Protein AF-0000000067276324 (afdb_homodimer)

Organism: Solanum lycopersicum (NCBI:txid4081)

Secondary structure (DSSP, 8-state):
-------EETTSSEEEEEETTEEEEEEEE-TT-BHHHHHHHHHTT--SEEEEEEESEEEEEEEEEE-SS-EEEEEEEEEEEEEEEEEEEEE-SS-EEEEEEEEEE-TT-EEEEEEEEEEEEESS-EEEEEEEE---------------/-------EETTSSEEEEEETTEEEEEEEE-TT-BHHHHHHHHHTT--SEEEEEEESEEEEEEEEEE-SS-EEEEEEEEEEEEEEEEEEEEE-SS-EEEEEEEEEE-TT-EEEEEEEEEEEEESS-EEEEEEEE---------------

Foldseek 3Di:
DCPPQPPDDLVPQWDWDDDVQKIKIKHKDAAFDFPVVRVVVPCVVDPFDKWKWKWAWWAWFWFQADDPVDGDTDIDGGIKTWPDKGWDWDDDPPDTDIFIKTWIADPVGDIDIGTGDDTTGGNHIMMMMMMGGDDPPPPPPPPPPPPD/DCPPQPPDDLVPQWDWDDDVQKIKIKHKDAAFDFPVVSVVVPCVVDPFDKWKWKWAWWAWFWFQADDPVDGDTDIDGGIKTWPTKGWDWDDDPVDTDIFIKTWIADPVGDIDIGTGDDTTGGRHIMMMMMMGGDDPPPPPPPPPPPPD

Solvent-accessible surface area (backbone atoms only — not comparable to full-atom values): 16126 Å² total; per-residue (Å²): 122,80,33,60,74,58,56,41,62,62,84,40,70,63,40,76,47,75,46,86,56,32,39,35,37,38,36,69,40,51,61,68,36,49,50,51,60,58,49,53,72,58,52,81,69,57,97,49,61,65,47,52,31,51,44,45,33,29,35,36,39,20,26,38,27,61,38,51,81,44,82,41,79,46,74,49,79,48,68,30,39,44,44,39,46,37,82,38,71,44,80,49,101,85,43,80,42,80,40,43,35,35,35,36,28,37,88,89,38,35,34,51,62,30,32,61,47,72,58,34,25,26,60,34,66,30,46,38,35,39,37,33,49,58,73,75,69,70,72,73,77,71,74,74,79,74,86,122,118,77,31,61,75,58,58,42,61,61,86,42,69,63,42,76,46,76,46,88,55,31,40,35,37,37,36,72,39,51,61,68,37,50,50,53,59,58,49,53,72,58,52,81,70,57,100,51,59,65,48,52,30,49,45,46,33,31,35,36,37,20,26,40,28,64,37,57,81,45,82,40,79,45,74,48,78,47,68,30,39,44,42,38,49,36,82,38,70,44,81,50,102,86,44,78,41,80,41,43,35,35,35,34,28,37,88,88,38,35,35,52,61,29,32,60,52,68,58,35,25,25,60,34,66,30,45,38,34,38,37,34,47,57,74,75,71,72,70,74,76,70,75,75,80,76,84,123

Nearest PDB structures (foldseek):
  2hx0-assembly1_A  TM=7.702E-01  e=8.699E-09  Salmonella enterica
  3htn-assembly1_B  TM=7.052E-01  e=5.151E-08  Bacteroides thetaiotaomicron VPI-5482
  3htn-assembly1_C  TM=7.054E-01  e=1.071E-07  Bacteroides thetaiotaomicron VPI-5482
  2dt4-assembly1_A  TM=6.656E-01  e=1.321E-07  Pyrococcus horikoshii
  3hwu-assembly1_A  TM=7.081E-01  e=1.390E-06  Cupriavidus pinatubonensis JMP134

pLDDT: mean 75.51, std 21.55, range [17.31, 98.12]

Sequence (296 aa):
MDLQLSPVDVNAAQISLNHGAVGTKLIRVNVGEDIVYKIMDFSQQEEMKISIQLTGEVCSVTLQEESEMDRNIVTHEGRFLIMSLSLSFMVSESSRICGLHMVLSRPDRIVFCGYVFGRLIAATPLEVVVSSFIPKKEESEFGGYDDNMDLQLSPVDVNAAQISLNHGAVGTKLIRVNVGEDIVYKIMDFSQQEEMKISIQLTGEVCSVTLQEESEMDRNIVTHEGRFLIMSLSLSFMVSESSRICGLHMVLSRPDRIVFCGYVFGRLIAATPLEVVVSSFIPKKEESEFGGYDDN

Radius of gyration: 20.82 Å; Cα contacts (8 Å, |Δi|>4): 702; chains: 2; bounding box: 70×41×67 Å

Structure (mmCIF, N/CA/C/O backbone):
data_AF-0000000067276324-model_v1
#
loop_
_entity.id
_entity.type
_entity.pdbx_description
1 polymer 'AT-hook motif nuclear-localized protein'
#
loop_
_atom_site.group_PDB
_atom_site.id
_atom_site.type_symbol
_atom_site.label_atom_id
_atom_site.label_alt_id
_atom_site.label_comp_id
_atom_site.label_asym_id
_atom_site.label_entity_id
_atom_site.label_seq_id
_atom_site.pdbx_PDB_ins_code
_atom_site.Cartn_x
_atom_site.Cartn_y
_atom_site.Cartn_z
_atom_site.occupancy
_atom_site.B_iso_or_equiv
_atom_site.auth_seq_id
_atom_site.auth_comp_id
_atom_site.auth_asym_id
_atom_site.auth_atom_id
_atom_site.pdbx_PDB_model_num
ATOM 1 N N . MET A 1 1 ? -12.516 -16.688 -26.703 1 17.72 1 MET A N 1
ATOM 2 C CA . MET A 1 1 ? -12.305 -15.25 -26.516 1 17.72 1 MET A CA 1
ATOM 3 C C . MET A 1 1 ? -11.414 -14.992 -25.312 1 17.72 1 MET A C 1
ATOM 5 O O . MET A 1 1 ? -11.727 -15.414 -24.188 1 17.72 1 MET A O 1
ATOM 9 N N . ASP A 1 2 ? -10.078 -15.016 -25.391 1 21 2 ASP A N 1
ATOM 10 C CA . ASP A 1 2 ? -8.93 -15.219 -24.5 1 21 2 ASP A CA 1
ATOM 11 C C . ASP A 1 2 ? -8.844 -14.102 -23.453 1 21 2 ASP A C 1
ATOM 13 O O . ASP A 1 2 ? -8.664 -12.938 -23.797 1 21 2 ASP A O 1
ATOM 17 N N . LEU A 1 3 ? -9.656 -14.109 -22.594 1 25.67 3 LEU A N 1
ATOM 18 C CA . LEU A 1 3 ? -9.75 -13.109 -21.547 1 25.67 3 LEU A CA 1
ATOM 19 C C . LEU A 1 3 ? -8.375 -12.75 -21 1 25.67 3 LEU A C 1
ATOM 21 O O . LEU A 1 3 ? -7.859 -13.414 -20.094 1 25.67 3 LEU A O 1
ATOM 25 N N . GLN A 1 4 ? -7.359 -12.453 -21.797 1 27.48 4 GLN A N 1
ATOM 26 C CA . GLN A 1 4 ? -5.914 -12.234 -21.75 1 27.48 4 GLN A CA 1
ATOM 27 C C . GLN A 1 4 ? -5.559 -11.109 -20.781 1 27.48 4 GLN A C 1
ATOM 29 O O . GLN A 1 4 ? -6.012 -9.977 -20.953 1 27.48 4 GLN A O 1
ATOM 34 N N . LEU A 1 5 ? -5.59 -11.273 -19.5 1 38.06 5 LEU A N 1
ATOM 35 C CA . LEU A 1 5 ? -4.98 -10.289 -18.609 1 38.06 5 LEU A CA 1
ATOM 36 C C . LEU A 1 5 ? -3.795 -9.609 -19.297 1 38.06 5 LEU A C 1
ATOM 38 O O . LEU A 1 5 ? -2.725 -10.203 -19.422 1 38.06 5 LEU A O 1
ATOM 42 N N . SER A 1 6 ? -4.02 -8.953 -20.328 1 37.56 6 SER A N 1
ATOM 43 C CA . SER A 1 6 ? -2.926 -8.398 -21.109 1 37.56 6 SER A CA 1
ATOM 44 C C . SER A 1 6 ? -2.037 -7.492 -20.266 1 37.56 6 SER A C 1
ATOM 46 O O . SER A 1 6 ? -2.535 -6.684 -19.484 1 37.56 6 SER A O 1
ATOM 48 N N . PRO A 1 7 ? -0.921 -8.039 -19.922 1 40.84 7 PRO A N 1
ATOM 49 C CA . PRO A 1 7 ? 0.086 -7.109 -19.406 1 40.84 7 PRO A CA 1
ATOM 50 C C . PRO A 1 7 ? -0.075 -5.695 -19.969 1 40.84 7 PRO A C 1
ATOM 52 O O . PRO A 1 7 ? -0.368 -5.527 -21.156 1 40.84 7 PRO A O 1
ATOM 55 N N . VAL A 1 8 ? -0.626 -4.871 -19.172 1 44.03 8 VAL A N 1
ATOM 56 C CA . VAL A 1 8 ? -0.834 -3.514 -19.656 1 44.03 8 VAL A CA 1
ATOM 57 C C . VAL A 1 8 ? 0.442 -2.695 -19.469 1 44.03 8 VAL A C 1
ATOM 59 O O . VAL A 1 8 ? 1.136 -2.838 -18.453 1 44.03 8 VAL A O 1
ATOM 62 N N . ASP A 1 9 ? 0.895 -2.191 -20.578 1 42.25 9 ASP A N 1
ATOM 63 C CA . ASP A 1 9 ? 1.999 -1.236 -20.578 1 42.25 9 ASP A CA 1
ATOM 64 C C . ASP A 1 9 ? 1.7 -0.052 -19.656 1 42.25 9 ASP A C 1
ATOM 66 O O . ASP A 1 9 ? 0.748 0.695 -19.891 1 42.25 9 ASP A O 1
ATOM 70 N N . VAL A 1 10 ? 2.229 -0.057 -18.453 1 46.41 10 VAL A N 1
ATOM 71 C CA . VAL A 1 10 ? 2.035 0.978 -17.438 1 46.41 10 VAL A CA 1
ATOM 72 C C . VAL A 1 10 ? 2.354 2.348 -18.031 1 46.41 10 VAL A C 1
ATOM 74 O O . VAL A 1 10 ? 2.086 3.379 -17.422 1 46.41 10 VAL A O 1
ATOM 77 N N . ASN A 1 11 ? 3.014 2.361 -19.266 1 46.59 11 ASN A N 1
ATOM 78 C CA . ASN A 1 11 ? 3.305 3.664 -19.859 1 46.59 11 ASN A CA 1
ATOM 79 C C . ASN A 1 11 ? 2.025 4.398 -20.25 1 46.59 11 ASN A C 1
ATOM 81 O O . ASN A 1 11 ? 2.068 5.57 -20.625 1 46.59 11 ASN A O 1
ATOM 85 N N . ALA A 1 12 ? 0.992 3.615 -20.203 1 45 12 ALA A N 1
ATOM 86 C CA . ALA A 1 12 ? -0.233 4.359 -20.484 1 45 12 ALA A CA 1
ATOM 87 C C . ALA A 1 12 ? -0.681 5.156 -19.266 1 45 12 ALA A C 1
ATOM 89 O O . ALA A 1 12 ? -0.415 4.762 -18.125 1 45 12 ALA A O 1
ATOM 90 N N . ALA A 1 13 ? -1.023 6.379 -19.391 1 53.12 13 ALA A N 1
ATOM 91 C CA . ALA A 1 13 ? -1.405 7.34 -18.359 1 53.12 13 ALA A CA 1
ATOM 92 C C . ALA A 1 13 ? -2.283 6.688 -17.297 1 53.12 13 ALA A C 1
ATOM 94 O O . ALA A 1 13 ? -2.184 7.016 -16.109 1 53.12 13 ALA A O 1
ATOM 95 N N . GLN A 1 14 ? -3.207 5.883 -17.703 1 63.16 14 GLN A N 1
ATOM 96 C CA . GLN A 1 14 ? -4.105 5.195 -16.781 1 63.16 14 GLN A CA 1
ATOM 97 C C . GLN A 1 14 ? -4.418 3.783 -17.266 1 63.16 14 GLN A C 1
ATOM 99 O O . GLN A 1 14 ? -4.754 3.582 -18.438 1 63.16 14 GLN A O 1
ATOM 104 N N . ILE A 1 15 ? -3.912 2.758 -16.594 1 71.31 15 ILE A N 1
ATOM 105 C CA . ILE A 1 15 ? -4.223 1.364 -16.906 1 71.31 15 ILE A CA 1
ATOM 106 C C . ILE A 1 15 ? -5.332 0.872 -15.977 1 71.31 15 ILE A C 1
ATOM 108 O O . ILE A 1 15 ? -5.391 1.257 -14.805 1 71.31 15 ILE A O 1
ATOM 112 N N . SER A 1 16 ? -6.375 0.301 -16.578 1 76.56 16 SER A N 1
ATOM 113 C CA . SER A 1 16 ? -7.449 -0.299 -15.789 1 76.56 16 SER A CA 1
ATOM 114 C C . SER A 1 16 ? -7.473 -1.815 -15.953 1 76.56 16 SER A C 1
ATOM 116 O O . SER A 1 16 ? -7.27 -2.33 -17.062 1 76.56 16 SER A O 1
ATOM 118 N N . LEU A 1 17 ? -7.434 -2.428 -14.812 1 81.38 17 LEU A N 1
ATOM 119 C CA . LEU A 1 17 ? -7.555 -3.881 -14.734 1 81.38 17 LEU A CA 1
ATOM 120 C C . LEU A 1 17 ? -8.773 -4.277 -13.906 1 81.38 17 LEU A C 1
ATOM 122 O O . LEU A 1 17 ? -9.086 -3.633 -12.906 1 81.38 17 LEU A O 1
ATOM 126 N N . ASN A 1 18 ? -9.484 -5.27 -14.508 1 78.88 18 ASN A N 1
ATOM 127 C CA . ASN A 1 18 ? -10.602 -5.812 -13.734 1 78.88 18 ASN A CA 1
ATOM 128 C C . ASN A 1 18 ? -10.375 -7.277 -13.375 1 78.88 18 ASN A C 1
ATOM 130 O O . ASN A 1 18 ? -9.883 -8.055 -14.203 1 78.88 18 ASN A O 1
ATOM 134 N N . HIS A 1 19 ? -10.547 -7.512 -12.141 1 81.31 19 HIS A N 1
ATOM 135 C CA . HIS A 1 19 ? -10.492 -8.875 -11.625 1 81.31 19 HIS A CA 1
ATOM 136 C C . HIS A 1 19 ? -11.688 -9.172 -10.727 1 81.31 19 HIS A C 1
ATOM 138 O O . HIS A 1 19 ? -11.719 -8.75 -9.57 1 81.31 19 HIS A O 1
ATOM 144 N N . GLY A 1 20 ? -12.602 -9.914 -11.352 1 76.69 20 GLY A N 1
ATOM 145 C CA . GLY A 1 20 ? -13.812 -10.148 -10.594 1 76.69 20 GLY A CA 1
ATOM 146 C C . GLY A 1 20 ? -14.516 -8.859 -10.18 1 76.69 20 GLY A C 1
ATOM 147 O O . GLY A 1 20 ? -14.797 -8.008 -11.023 1 76.69 20 GLY A O 1
ATOM 148 N N . ALA A 1 21 ? -14.727 -8.758 -8.859 1 76.25 21 ALA A N 1
ATOM 149 C CA . ALA A 1 21 ? -15.453 -7.609 -8.328 1 76.25 21 ALA A CA 1
ATOM 150 C C . ALA A 1 21 ? -14.5 -6.465 -7.988 1 76.25 21 ALA A C 1
ATOM 152 O O . ALA A 1 21 ? -14.906 -5.469 -7.383 1 76.25 21 ALA A O 1
ATOM 153 N N . VAL A 1 22 ? -13.211 -6.672 -8.492 1 83.81 22 VAL A N 1
ATOM 154 C CA . VAL A 1 22 ? -12.25 -5.629 -8.156 1 83.81 22 VAL A CA 1
ATOM 155 C C . VAL A 1 22 ? -11.805 -4.902 -9.422 1 83.81 22 VAL A C 1
ATOM 157 O O . VAL A 1 22 ? -11.344 -5.531 -10.375 1 83.81 22 VAL A O 1
ATOM 160 N N . GLY A 1 23 ? -12.07 -3.629 -9.43 1 86.06 23 GLY A N 1
ATOM 161 C CA . GLY A 1 23 ? -11.484 -2.771 -10.445 1 86.06 23 GLY A CA 1
ATOM 162 C C . GLY A 1 23 ? -10.203 -2.096 -10 1 86.06 23 GLY A C 1
ATOM 163 O O . GLY A 1 23 ? -10.117 -1.605 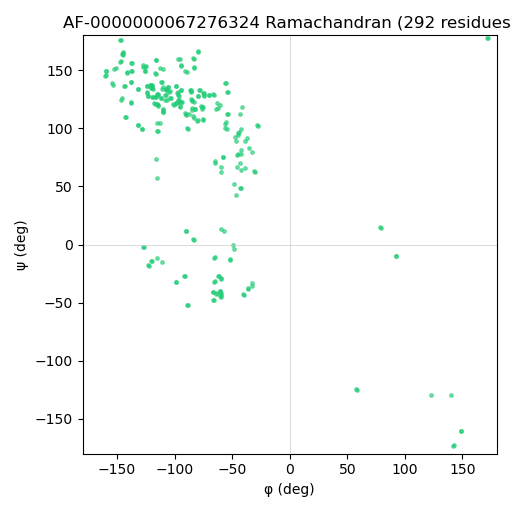-8.867 1 86.06 23 GLY A O 1
ATOM 164 N N . THR A 1 24 ? -9.172 -2.162 -10.891 1 88.12 24 THR A N 1
ATOM 165 C CA . THR A 1 24 ? -7.883 -1.57 -10.539 1 88.12 24 THR A CA 1
ATOM 166 C C . THR A 1 24 ? -7.461 -0.532 -11.578 1 88.12 24 THR A C 1
ATOM 168 O O . THR A 1 24 ? -7.555 -0.779 -12.781 1 88.12 24 THR A O 1
ATOM 171 N N . LYS A 1 25 ? -7.148 0.613 -11.109 1 87 25 LYS A N 1
ATOM 172 C CA . LYS A 1 25 ? -6.625 1.685 -11.953 1 87 25 LYS A CA 1
ATOM 173 C C . LYS A 1 25 ? -5.23 2.109 -11.5 1 87 25 LYS A C 1
ATOM 175 O O . LYS A 1 25 ? -4.973 2.238 -10.305 1 87 25 LYS A O 1
ATOM 180 N N . LEU A 1 26 ? -4.34 2.299 -12.5 1 91.12 26 LEU A N 1
ATOM 181 C CA . LEU A 1 26 ? -3.002 2.809 -12.227 1 91.12 26 LEU A CA 1
ATOM 182 C C . LEU A 1 26 ? -2.867 4.254 -12.695 1 91.12 26 LEU A C 1
ATOM 184 O O . LEU A 1 26 ? -3.236 4.586 -13.82 1 91.12 26 LEU A O 1
ATOM 188 N N . ILE A 1 27 ? -2.398 5.078 -11.812 1 88.06 27 ILE A N 1
ATOM 189 C CA . ILE A 1 27 ? -2.172 6.488 -12.117 1 88.06 27 ILE A CA 1
ATOM 190 C C . ILE A 1 27 ? -0.692 6.82 -11.938 1 88.06 27 ILE A C 1
ATOM 192 O O . ILE A 1 27 ? -0.128 6.621 -10.859 1 88.06 27 ILE A O 1
ATOM 196 N N . ARG A 1 28 ? -0.149 7.398 -12.984 1 91.06 28 ARG A N 1
ATOM 197 C CA . ARG A 1 28 ? 1.254 7.793 -12.93 1 91.06 28 ARG A CA 1
ATOM 198 C C . ARG A 1 28 ? 1.408 9.172 -12.297 1 91.06 28 ARG A C 1
ATOM 200 O O . ARG A 1 28 ? 0.645 10.094 -12.609 1 91.06 28 ARG A O 1
ATOM 207 N N . VAL A 1 29 ? 2.336 9.242 -11.383 1 91.81 29 VAL A N 1
ATOM 208 C CA . VAL A 1 29 ? 2.725 10.516 -10.781 1 91.81 29 VAL A CA 1
ATOM 209 C C . VAL A 1 29 ? 4.191 10.805 -11.094 1 91.81 29 VAL A C 1
ATOM 211 O O . VAL A 1 29 ? 5.074 10.016 -10.742 1 91.81 29 VAL A O 1
ATOM 214 N N . ASN A 1 30 ? 4.426 11.93 -11.742 1 94.25 30 ASN A N 1
ATOM 215 C CA . ASN A 1 30 ? 5.801 12.281 -12.086 1 94.25 30 ASN A CA 1
ATOM 216 C C . ASN A 1 30 ? 6.508 12.969 -10.93 1 94.25 30 ASN A C 1
ATOM 218 O O . ASN A 1 30 ? 5.859 13.477 -10.008 1 94.25 30 ASN A O 1
ATOM 222 N N . VAL A 1 31 ? 7.871 12.906 -11.086 1 97.06 31 VAL A N 1
ATOM 223 C CA . VAL A 1 31 ? 8.695 13.594 -10.094 1 97.06 31 VAL A CA 1
ATOM 224 C C . VAL A 1 31 ? 8.266 15.055 -9.992 1 97.06 31 VAL A C 1
ATOM 226 O O . VAL A 1 31 ? 8.07 15.727 -11.016 1 97.06 31 VAL A O 1
ATOM 229 N N . GLY A 1 32 ? 8.062 15.508 -8.773 1 96.56 32 GLY A N 1
ATOM 230 C CA . GLY A 1 32 ? 7.73 16.906 -8.547 1 96.56 32 GLY A CA 1
ATOM 231 C C . GLY A 1 32 ? 6.234 17.156 -8.508 1 96.56 32 GLY A C 1
ATOM 232 O O . GLY A 1 32 ? 5.797 18.25 -8.125 1 96.56 32 GLY A O 1
ATOM 233 N N . GLU A 1 33 ? 5.422 16.266 -8.844 1 94.06 33 GLU A N 1
ATOM 234 C CA . GLU A 1 33 ? 3.973 16.438 -8.82 1 94.06 33 GLU A CA 1
ATOM 235 C C . GLU A 1 33 ? 3.408 16.188 -7.426 1 94.06 33 GLU A C 1
ATOM 237 O O . GLU A 1 33 ? 4.008 15.461 -6.629 1 94.06 33 GLU A O 1
ATOM 242 N N . ASP A 1 34 ? 2.295 16.859 -7.207 1 93.81 34 ASP A N 1
ATOM 243 C CA . ASP A 1 34 ? 1.567 16.672 -5.953 1 93.81 34 ASP A CA 1
ATOM 244 C C . ASP A 1 34 ? 0.68 15.43 -6.008 1 93.81 34 ASP A C 1
ATOM 246 O O . ASP A 1 34 ? -0.31 15.398 -6.742 1 93.81 34 ASP A O 1
ATOM 250 N N . ILE A 1 35 ? 0.989 14.445 -5.125 1 94 35 ILE A N 1
ATOM 251 C CA . ILE A 1 35 ? 0.318 13.148 -5.129 1 94 35 ILE A CA 1
ATOM 252 C C . ILE A 1 35 ? -1.145 13.32 -4.73 1 94 35 ILE A C 1
ATOM 254 O O . ILE A 1 35 ? -2.031 12.68 -5.301 1 94 35 ILE A O 1
ATOM 258 N N . VAL A 1 36 ? -1.428 14.18 -3.727 1 91.06 36 VAL A N 1
ATOM 259 C CA . VAL A 1 36 ? -2.781 14.406 -3.229 1 91.06 36 VAL A CA 1
ATOM 260 C C . VAL A 1 36 ? -3.668 14.93 -4.355 1 91.06 36 VAL A C 1
ATOM 262 O O . VAL A 1 36 ? -4.793 14.461 -4.535 1 91.06 36 VAL A O 1
ATOM 265 N N . TYR A 1 37 ? -3.15 15.844 -5.074 1 86.62 37 TYR A N 1
ATOM 266 C CA . TYR A 1 37 ? -3.902 16.406 -6.191 1 86.62 37 TYR A CA 1
ATOM 267 C C . TYR A 1 37 ? -4.254 15.328 -7.207 1 86.62 37 TYR A C 1
ATOM 269 O O . TYR A 1 37 ? -5.379 15.281 -7.715 1 86.62 37 TYR A O 1
ATOM 277 N N . LYS A 1 38 ? -3.33 14.469 -7.488 1 83.69 38 LYS A N 1
ATOM 278 C CA . LYS A 1 38 ? -3.557 13.398 -8.461 1 83.69 38 LYS A CA 1
ATOM 279 C C . LYS A 1 38 ? -4.645 12.445 -7.98 1 83.69 38 LYS A C 1
ATOM 281 O O . LYS A 1 38 ? -5.496 12.023 -8.766 1 83.69 38 LYS A O 1
ATOM 286 N N . ILE A 1 39 ? -4.578 12.109 -6.672 1 83.75 39 ILE A N 1
ATOM 287 C CA . ILE A 1 39 ? -5.543 11.188 -6.086 1 83.75 39 ILE A CA 1
ATOM 288 C C . ILE A 1 39 ? -6.934 11.812 -6.09 1 83.75 39 ILE A C 1
ATOM 290 O O . ILE A 1 39 ? -7.918 11.156 -6.426 1 83.75 39 ILE A O 1
ATOM 294 N N . MET A 1 40 ? -7.086 13.055 -5.652 1 79.38 40 MET A N 1
ATOM 295 C CA . MET A 1 40 ? -8.367 13.758 -5.574 1 79.38 40 MET A CA 1
ATOM 296 C C . MET A 1 40 ? -9 13.883 -6.953 1 79.38 40 MET A C 1
ATOM 298 O O . MET A 1 40 ? -10.219 13.789 -7.086 1 79.38 40 MET A O 1
ATOM 302 N N . ASP A 1 41 ? -8.18 14.141 -7.836 1 72.25 41 ASP A N 1
ATOM 303 C CA . ASP A 1 41 ? -8.672 14.258 -9.203 1 72.25 41 ASP A CA 1
ATOM 304 C C . ASP A 1 41 ? -9.336 12.969 -9.664 1 72.25 41 ASP A C 1
ATOM 306 O O . ASP A 1 41 ? -10.328 13 -10.398 1 72.25 41 ASP A O 1
ATOM 310 N N . PHE A 1 42 ? -8.898 11.867 -9.125 1 65.75 42 PHE A N 1
ATOM 311 C CA . PHE A 1 42 ? -9.43 10.57 -9.531 1 65.75 42 PHE A CA 1
ATOM 312 C C . PHE A 1 42 ? -10.641 10.188 -8.688 1 65.75 42 PHE A C 1
ATOM 314 O O . PHE A 1 42 ? -11.586 9.586 -9.195 1 65.75 42 PHE A O 1
ATOM 321 N N . SER A 1 43 ? -10.594 10.203 -7.285 1 63.5 43 SER A N 1
ATOM 322 C CA . SER A 1 43 ? -11.578 9.68 -6.34 1 63.5 43 SER A CA 1
ATOM 323 C C . SER A 1 43 ? -12.898 10.445 -6.438 1 63.5 43 SER A C 1
ATOM 325 O O . SER A 1 43 ? -13.93 9.961 -5.973 1 63.5 43 SER A O 1
ATOM 327 N N . GLN A 1 44 ? -13.062 11.711 -6.746 1 56.19 44 GLN A N 1
ATOM 328 C CA . GLN A 1 44 ? -14.32 12.438 -6.832 1 56.19 44 GLN A CA 1
ATOM 329 C C . GLN A 1 44 ? -15.336 11.68 -7.684 1 56.19 44 GLN A C 1
ATOM 331 O O . GLN A 1 44 ? -16.547 11.875 -7.535 1 56.19 44 GLN A O 1
ATOM 336 N N . GLN A 1 45 ? -14.945 10.68 -8.117 1 48.66 45 GLN A N 1
ATOM 337 C CA . GLN A 1 45 ? -15.875 10.062 -9.055 1 48.66 45 GLN A CA 1
ATOM 338 C C . GLN A 1 45 ? -16.391 8.727 -8.523 1 48.66 45 GLN A C 1
ATOM 340 O O . GLN A 1 45 ? -17.344 8.164 -9.07 1 48.66 45 GLN A O 1
ATOM 345 N N . GLU A 1 46 ? -15.719 8.188 -7.375 1 53.03 46 GLU A N 1
ATOM 346 C CA . GLU A 1 46 ? -16.109 6.789 -7.18 1 53.03 46 GLU A CA 1
ATOM 347 C C . GLU A 1 46 ? -16.875 6.609 -5.879 1 53.03 46 GLU A C 1
ATOM 349 O O . GLU A 1 46 ? -16.438 7.062 -4.82 1 53.03 46 GLU A O 1
ATOM 354 N N . GLU A 1 47 ? -18.203 6.43 -5.902 1 54.56 47 GLU A N 1
ATOM 355 C CA . GLU A 1 47 ? -19.109 6.047 -4.82 1 54.56 47 GLU A CA 1
ATOM 356 C C . GLU A 1 47 ? -18.719 4.691 -4.238 1 54.56 47 GLU A C 1
ATOM 358 O O . GLU A 1 47 ? -19.5 4.094 -3.48 1 54.56 47 GLU A O 1
ATOM 363 N N . MET A 1 48 ? -17.516 4.109 -4.508 1 57.75 48 MET A N 1
ATOM 364 C CA . MET A 1 48 ? -17.219 2.742 -4.098 1 57.75 48 MET A CA 1
ATOM 365 C C . MET A 1 48 ? -16.125 2.723 -3.025 1 57.75 48 MET A C 1
ATOM 367 O O . MET A 1 48 ? -15.422 3.711 -2.836 1 57.75 48 MET A O 1
ATOM 371 N N . LYS A 1 49 ? -16.266 1.663 -2.238 1 72.94 49 LYS A N 1
ATOM 372 C CA . LYS A 1 49 ? -15.125 1.387 -1.359 1 72.94 49 LYS A CA 1
ATOM 373 C C . LYS A 1 49 ? -13.828 1.263 -2.156 1 72.94 49 LYS A C 1
ATOM 375 O O . LYS A 1 49 ? -13.758 0.488 -3.111 1 72.94 49 LYS A O 1
ATOM 380 N N . ILE A 1 50 ? -12.945 2.23 -1.943 1 82.5 50 ILE A N 1
ATOM 381 C CA . ILE A 1 50 ? -11.703 2.199 -2.709 1 82.5 50 ILE A CA 1
ATOM 382 C C . ILE A 1 50 ? -10.516 2.012 -1.765 1 82.5 50 ILE A C 1
ATOM 384 O O . ILE A 1 50 ? -10.594 2.371 -0.587 1 82.5 50 ILE A O 1
ATOM 388 N N . SER A 1 51 ? -9.516 1.339 -2.225 1 86.69 51 SER A N 1
ATOM 389 C CA . SER A 1 51 ? -8.188 1.323 -1.613 1 86.69 51 SER A CA 1
ATOM 390 C C . SER A 1 51 ? -7.172 2.047 -2.486 1 86.69 51 SER A C 1
ATOM 392 O O . SER A 1 51 ? -7.18 1.904 -3.711 1 86.69 51 SER A O 1
ATOM 394 N N . ILE A 1 52 ? -6.363 2.912 -1.814 1 90.62 52 ILE A N 1
ATOM 395 C CA . ILE A 1 52 ? -5.309 3.65 -2.502 1 90.62 52 ILE A CA 1
ATOM 396 C C . ILE A 1 52 ? -3.943 3.189 -1.996 1 90.62 52 ILE A C 1
ATOM 398 O O . ILE A 1 52 ? -3.713 3.129 -0.787 1 90.62 52 ILE A O 1
ATOM 402 N N . GLN A 1 53 ? -3.023 2.832 -2.932 1 92.94 53 GLN A N 1
ATOM 403 C CA . GLN A 1 53 ? -1.671 2.422 -2.57 1 92.94 53 GLN A CA 1
ATOM 404 C C . GLN A 1 53 ? -0.647 2.971 -3.561 1 92.94 53 GLN A C 1
ATOM 406 O O . GLN A 1 53 ? -0.966 3.201 -4.727 1 92.94 53 GLN A O 1
ATOM 411 N N . LEU A 1 54 ? 0.457 3.244 -3.104 1 93.31 54 LEU A N 1
ATOM 412 C CA . LEU A 1 54 ? 1.549 3.686 -3.965 1 93.31 54 LEU A CA 1
ATOM 413 C C . LEU A 1 54 ? 2.898 3.295 -3.375 1 93.31 54 LEU A C 1
ATOM 415 O O . LEU A 1 54 ? 3.012 3.064 -2.17 1 93.31 54 LEU A O 1
ATOM 419 N N . THR A 1 55 ? 3.852 3.1 -4.258 1 91.62 55 THR A N 1
ATOM 420 C CA . THR A 1 55 ? 5.223 2.807 -3.857 1 91.62 55 THR A CA 1
ATOM 421 C C . THR A 1 55 ? 6.18 3.867 -4.395 1 91.62 55 THR A C 1
ATOM 423 O O . THR A 1 55 ? 6.035 4.32 -5.531 1 91.62 55 THR A O 1
ATOM 426 N N . GLY A 1 56 ? 7.051 4.309 -3.539 1 95.06 56 GLY A N 1
ATOM 427 C CA . GLY A 1 56 ? 8.031 5.312 -3.916 1 95.06 56 GLY A CA 1
ATOM 428 C C . GLY A 1 56 ? 8.43 6.219 -2.766 1 95.06 56 GLY A C 1
ATOM 429 O O . GLY A 1 56 ? 8.32 5.832 -1.601 1 95.06 56 GLY A O 1
ATOM 430 N N . GLU A 1 57 ? 8.992 7.371 -3.234 1 97.25 57 GLU A N 1
ATOM 431 C CA . GLU A 1 57 ? 9.516 8.305 -2.24 1 97.25 57 GLU A CA 1
ATOM 432 C C . GLU A 1 57 ? 8.922 9.695 -2.42 1 97.25 57 GLU A C 1
ATOM 434 O O . GLU A 1 57 ? 8.562 10.086 -3.535 1 97.25 57 GLU A O 1
ATOM 439 N N . VAL A 1 58 ? 8.805 10.383 -1.325 1 97.56 58 VAL A N 1
ATOM 440 C CA . VAL A 1 58 ? 8.398 11.789 -1.354 1 97.56 58 VAL A CA 1
ATOM 441 C C . VAL A 1 58 ? 9.539 12.664 -0.831 1 97.56 58 VAL A C 1
ATOM 443 O O . VAL A 1 58 ? 10.43 12.18 -0.132 1 97.56 58 VAL A O 1
ATOM 446 N N . CYS A 1 59 ? 9.5 13.938 -1.198 1 98.12 59 CYS A N 1
ATOM 447 C CA . CYS A 1 59 ? 10.57 14.828 -0.769 1 98.12 59 CYS A CA 1
ATOM 448 C C . CYS A 1 59 ? 10.023 15.977 0.071 1 98.12 59 CYS A C 1
ATOM 450 O O . CYS A 1 59 ? 10.789 16.719 0.679 1 98.12 59 CYS A O 1
ATOM 452 N N . SER A 1 60 ? 8.773 16.172 0.054 1 97.5 60 SER A N 1
ATOM 453 C CA . SER A 1 60 ? 8.078 17.156 0.875 1 97.5 60 SER A CA 1
ATOM 454 C C . SER A 1 60 ? 6.695 16.672 1.275 1 97.5 60 SER A C 1
ATOM 456 O O . SER A 1 60 ? 5.902 16.266 0.421 1 97.5 60 SER A O 1
ATOM 458 N N . VAL A 1 61 ? 6.484 16.672 2.605 1 96.38 61 VAL A N 1
ATOM 459 C CA . VAL A 1 61 ? 5.191 16.203 3.082 1 96.38 61 VAL A CA 1
ATOM 460 C C . VAL A 1 61 ? 4.742 17.031 4.281 1 96.38 61 VAL A C 1
ATOM 462 O O . VAL A 1 61 ? 5.535 17.328 5.176 1 96.38 61 VAL A O 1
ATOM 465 N N . THR A 1 62 ? 3.479 17.422 4.32 1 94.5 62 THR A N 1
ATOM 466 C CA . THR A 1 62 ? 2.857 18.141 5.438 1 94.5 62 THR A CA 1
ATOM 467 C C . THR A 1 62 ? 1.854 17.234 6.152 1 94.5 62 THR A C 1
ATOM 469 O O . THR A 1 62 ? 0.859 16.812 5.562 1 94.5 62 THR A O 1
ATOM 472 N N . LEU A 1 63 ? 2.207 16.969 7.438 1 92.25 63 LEU A N 1
ATOM 473 C CA . LEU A 1 63 ? 1.391 16.016 8.195 1 92.25 63 LEU A CA 1
ATOM 474 C C . LEU A 1 63 ? 0.826 16.672 9.453 1 92.25 63 LEU A C 1
ATOM 476 O O . LEU A 1 63 ? 1.479 17.531 10.055 1 92.25 63 LEU A O 1
ATOM 480 N N . GLN A 1 64 ? -0.47 16.359 9.68 1 90.56 64 GLN A N 1
ATOM 481 C CA . GLN A 1 64 ? -0.966 16.562 11.039 1 90.56 64 GLN A CA 1
ATOM 482 C C . GLN A 1 64 ? -0.543 15.414 11.953 1 90.56 64 GLN A C 1
ATOM 484 O O . GLN A 1 64 ? -0.978 14.273 11.766 1 90.56 64 GLN A O 1
ATOM 489 N N . GLU A 1 65 ? 0.39 15.75 12.781 1 84.12 65 GLU A N 1
ATOM 490 C CA . GLU A 1 65 ? 0.953 14.758 13.688 1 84.12 65 GLU A CA 1
ATOM 491 C C . GLU A 1 65 ? 0.436 14.945 15.109 1 84.12 65 GLU A C 1
ATOM 493 O O . GLU A 1 65 ? 0.034 16.047 15.484 1 84.12 65 GLU A O 1
ATOM 498 N N . GLU A 1 66 ? -0.027 13.805 15.695 1 70.88 66 GLU A N 1
ATOM 499 C CA . GLU A 1 66 ? -0.429 13.93 17.094 1 70.88 66 GLU A CA 1
ATOM 500 C C . GLU A 1 66 ? 0.774 13.82 18.031 1 70.88 66 GLU A C 1
ATOM 502 O O . GLU A 1 66 ? 1.614 12.938 17.859 1 70.88 66 GLU A O 1
ATOM 507 N N . SER A 1 67 ? 1.104 14.914 18.594 1 57.22 67 SER A N 1
ATOM 508 C CA . SER A 1 67 ? 2.041 14.852 19.703 1 57.22 67 SER A CA 1
ATOM 509 C C . SER A 1 67 ? 1.307 14.789 21.047 1 57.22 67 SER A C 1
ATOM 511 O O . SER A 1 67 ? 0.082 14.93 21.094 1 57.22 67 SER A O 1
ATOM 513 N N . GLU A 1 68 ? 1.91 14.195 22.188 1 54 68 GLU A N 1
ATOM 514 C CA . GLU A 1 68 ? 1.374 14.07 23.531 1 54 68 GLU A CA 1
ATOM 515 C C . GLU A 1 68 ? 0.478 15.25 23.891 1 54 68 GLU A C 1
ATOM 517 O O . GLU A 1 68 ? -0.486 15.109 24.641 1 54 68 GLU A O 1
ATOM 522 N N . MET A 1 69 ? 0.706 16.391 23.453 1 51.53 69 MET A N 1
ATOM 523 C CA . MET A 1 69 ? 0.021 17.531 24.031 1 51.53 69 MET A CA 1
ATOM 524 C C . MET A 1 69 ? -0.751 18.312 22.969 1 51.53 69 MET A C 1
ATOM 526 O O . MET A 1 69 ? -1.631 19.109 23.297 1 51.53 69 MET A O 1
ATOM 530 N N . ASP A 1 70 ? -0.401 18.078 21.578 1 63.56 70 ASP A N 1
ATOM 531 C CA . ASP A 1 70 ? -1.025 18.969 20.609 1 63.56 70 ASP A CA 1
ATOM 532 C C . ASP A 1 70 ? -0.978 18.359 19.203 1 63.56 70 ASP A C 1
ATOM 534 O O . ASP A 1 70 ? -0.165 17.469 18.938 1 63.56 70 ASP A O 1
ATOM 538 N N . ARG A 1 71 ? -2.049 18.672 18.516 1 70.44 71 ARG A N 1
ATOM 539 C CA . ARG A 1 71 ? -2.047 18.406 17.078 1 70.44 71 ARG A CA 1
ATOM 540 C C . ARG A 1 71 ? -1.198 19.438 16.328 1 70.44 71 ARG A C 1
ATOM 542 O O . ARG A 1 71 ? -1.478 20.625 16.391 1 70.44 71 ARG A O 1
ATOM 549 N N . ASN A 1 72 ? -0.049 18.984 15.867 1 85.12 72 ASN A N 1
ATOM 550 C CA . ASN A 1 72 ? 0.853 19.875 15.141 1 85.12 72 ASN A CA 1
ATOM 551 C C . ASN A 1 72 ? 0.866 19.547 13.648 1 85.12 72 ASN A C 1
ATOM 553 O O . ASN A 1 72 ? 0.811 18.391 13.258 1 85.12 72 ASN A O 1
ATOM 557 N N . ILE A 1 73 ? 0.754 20.609 12.922 1 90.38 73 ILE A N 1
ATOM 558 C CA . ILE A 1 73 ? 0.959 20.516 11.484 1 90.38 73 ILE A CA 1
ATOM 559 C C . ILE A 1 73 ? 2.428 20.766 11.148 1 90.38 73 ILE A C 1
ATOM 561 O O . ILE A 1 73 ? 2.949 21.859 11.414 1 90.38 73 ILE A O 1
ATOM 565 N N . VAL A 1 74 ? 3.121 19.797 10.688 1 92.12 74 VAL A N 1
ATOM 566 C CA . VAL A 1 74 ? 4.555 19.875 10.438 1 92.12 74 VAL A CA 1
ATOM 567 C C . VAL A 1 74 ? 4.844 19.516 8.977 1 92.12 74 VAL A C 1
ATOM 569 O O . VAL A 1 74 ? 4.289 18.547 8.453 1 92.12 74 VAL A O 1
ATOM 572 N N . THR A 1 75 ? 5.625 20.359 8.32 1 94.38 75 THR A N 1
ATOM 573 C CA . THR A 1 75 ? 6.133 20.016 6.992 1 94.38 75 THR A CA 1
ATOM 574 C C . THR A 1 75 ? 7.527 19.406 7.086 1 94.38 75 THR A C 1
ATOM 576 O O . THR A 1 75 ? 8.445 20.016 7.633 1 94.38 75 THR A O 1
ATOM 579 N N . HIS A 1 76 ? 7.59 18.156 6.598 1 94.62 76 HIS A N 1
ATOM 580 C CA . HIS A 1 76 ? 8.875 17.469 6.551 1 94.62 76 HIS A CA 1
ATOM 581 C C . HIS A 1 76 ? 9.516 17.578 5.168 1 94.62 76 HIS A C 1
ATOM 583 O O . HIS A 1 76 ? 8.883 17.266 4.16 1 94.62 76 HIS A O 1
ATOM 589 N N . GLU A 1 77 ? 10.773 18.109 5.184 1 96.56 77 GLU A N 1
ATOM 590 C CA . GLU A 1 77 ? 11.562 18.156 3.955 1 96.56 77 GLU A CA 1
ATOM 591 C C . GLU A 1 77 ? 12.672 17.109 3.98 1 96.56 77 GLU A C 1
ATOM 593 O O . GLU A 1 77 ? 13.305 16.891 5.016 1 96.56 77 GLU A O 1
ATOM 598 N N . GLY A 1 78 ? 12.828 16.406 2.834 1 96.62 78 GLY A N 1
ATOM 599 C CA . GLY A 1 78 ? 13.797 15.328 2.717 1 96.62 78 GLY A CA 1
ATOM 600 C C . GLY A 1 78 ? 13.297 14.164 1.879 1 96.62 78 GLY A C 1
ATOM 601 O O . GLY A 1 78 ? 12.336 14.312 1.119 1 96.62 78 GLY A O 1
ATOM 602 N N . ARG A 1 79 ? 14.133 13.148 1.919 1 97.44 79 ARG A N 1
ATOM 603 C CA . ARG A 1 79 ? 13.727 11.945 1.208 1 97.44 79 ARG A CA 1
ATOM 604 C C . ARG A 1 79 ? 13.078 10.938 2.158 1 97.44 79 ARG A C 1
ATOM 606 O O . ARG A 1 79 ? 13.68 10.547 3.156 1 97.44 79 ARG A O 1
ATOM 613 N N . PHE A 1 80 ? 11.797 10.547 1.83 1 96.75 80 PHE A N 1
ATOM 614 C CA . PHE A 1 80 ? 11.062 9.625 2.688 1 96.75 80 PHE A CA 1
ATOM 615 C C . PHE A 1 80 ? 10.438 8.508 1.868 1 96.75 80 PHE A C 1
ATOM 617 O O . PHE A 1 80 ? 9.836 8.758 0.824 1 96.75 80 PHE A O 1
ATOM 624 N N . LEU A 1 81 ? 10.602 7.332 2.336 1 96.31 81 LEU A N 1
ATOM 625 C CA . LEU A 1 81 ? 9.953 6.184 1.715 1 96.31 81 LEU A CA 1
ATOM 626 C C . LEU A 1 81 ? 8.492 6.086 2.152 1 96.31 81 LEU A C 1
ATOM 628 O O . LEU A 1 81 ? 8.195 6.133 3.348 1 96.31 81 LEU A O 1
ATOM 632 N N . ILE A 1 82 ? 7.602 5.996 1.206 1 96.94 82 ILE A N 1
ATOM 633 C CA . ILE A 1 82 ? 6.199 5.766 1.535 1 96.94 82 ILE A CA 1
ATOM 634 C C . ILE A 1 82 ? 5.992 4.305 1.93 1 96.94 82 ILE A C 1
ATOM 636 O O . ILE A 1 82 ? 6.203 3.4 1.117 1 96.94 82 ILE A O 1
ATOM 640 N N . MET A 1 83 ? 5.555 4.113 3.152 1 94.44 83 MET A N 1
ATOM 641 C CA . MET A 1 83 ? 5.309 2.748 3.609 1 94.44 83 MET A CA 1
ATOM 642 C C . MET A 1 83 ? 3.828 2.398 3.516 1 94.44 83 MET A C 1
ATOM 644 O O . MET A 1 83 ? 3.473 1.238 3.301 1 94.44 83 MET A O 1
ATOM 648 N N . SER A 1 84 ? 3 3.383 3.717 1 94.19 84 SER A N 1
ATOM 649 C CA . SER A 1 84 ? 1.564 3.172 3.57 1 94.19 84 SER A CA 1
ATOM 650 C C . SER A 1 84 ? 0.832 4.488 3.342 1 94.19 84 SER A C 1
ATOM 652 O O . SER A 1 84 ? 1.292 5.547 3.779 1 94.19 84 SER A O 1
ATOM 654 N N . LEU A 1 85 ? -0.203 4.445 2.652 1 92.75 85 LEU A N 1
ATOM 655 C CA . LEU A 1 85 ? -1.2 5.496 2.469 1 92.75 85 LEU A CA 1
ATOM 656 C C . LEU A 1 85 ? -2.611 4.918 2.51 1 92.75 85 LEU A C 1
ATOM 658 O O . LEU A 1 85 ? -2.928 3.992 1.761 1 92.75 85 LEU A O 1
ATOM 662 N N . SER A 1 86 ? -3.434 5.395 3.41 1 87.44 86 SER A N 1
ATOM 663 C CA . SER A 1 86 ? -4.773 4.84 3.561 1 87.44 86 SER A CA 1
ATOM 664 C C . SER A 1 86 ? -5.812 5.941 3.756 1 87.44 86 SER A C 1
ATOM 666 O O . SER A 1 86 ? -5.523 6.973 4.371 1 87.44 86 SER A O 1
ATOM 668 N N . LEU A 1 87 ? -6.898 5.691 3.105 1 81.19 87 LEU A N 1
ATOM 669 C CA . LEU A 1 87 ? -8.055 6.5 3.467 1 81.19 87 LEU A CA 1
ATOM 670 C C . LEU A 1 87 ? -8.508 6.199 4.895 1 81.19 87 LEU A C 1
ATOM 672 O O . LEU A 1 87 ? -8.578 5.035 5.293 1 81.19 87 LEU A O 1
ATOM 676 N N . SER A 1 88 ? -8.664 7.285 5.68 1 73.25 88 SER A N 1
ATOM 677 C CA . SER A 1 88 ? -9.133 7.129 7.051 1 73.25 88 SER A CA 1
ATOM 678 C C . SER A 1 88 ? -9.992 8.312 7.488 1 73.25 88 SER A C 1
ATOM 680 O O . SER A 1 88 ? -10.094 9.312 6.766 1 73.25 88 SER A O 1
ATOM 682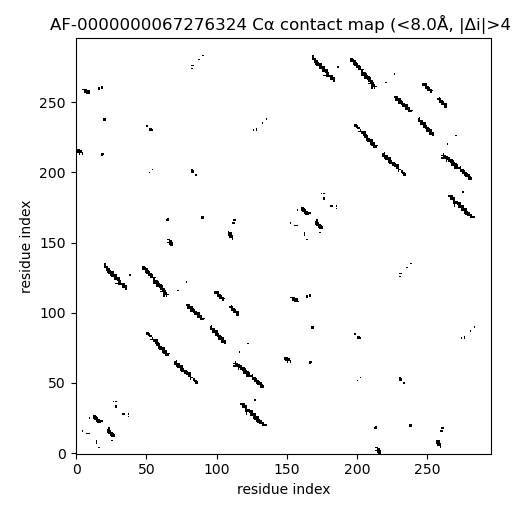 N N . PHE A 1 89 ? -10.82 7.992 8.531 1 64.5 89 PHE A N 1
ATOM 683 C CA . PHE A 1 89 ? -11.617 9.062 9.133 1 64.5 89 PHE A CA 1
ATOM 684 C C . PHE A 1 89 ? -10.898 9.648 10.344 1 64.5 89 PHE A C 1
ATOM 686 O O . PHE A 1 89 ? -10.305 8.922 11.141 1 64.5 89 PHE A O 1
ATOM 693 N N . MET A 1 90 ? -10.664 10.93 10.289 1 62.31 90 MET A N 1
ATOM 694 C CA . MET A 1 90 ? -10.203 11.641 11.484 1 62.31 90 MET A CA 1
ATOM 695 C C . MET A 1 90 ? -11.383 12.047 12.359 1 62.31 90 MET A C 1
ATOM 697 O O . MET A 1 90 ? -12.406 12.516 11.859 1 62.31 90 MET A O 1
ATOM 701 N N . VAL A 1 91 ? -11.422 11.508 13.602 1 52.69 91 VAL A N 1
ATOM 702 C CA . VAL A 1 91 ? -12.523 11.812 14.516 1 52.69 91 VAL A CA 1
ATOM 703 C C . VAL A 1 91 ? -12.18 13.055 15.336 1 52.69 91 VAL A C 1
ATOM 705 O O . VAL A 1 91 ? -11.109 13.117 15.961 1 52.69 91 VAL A O 1
ATOM 708 N N . SER A 1 92 ? -12.734 14.125 14.898 1 56.56 92 SER A N 1
ATOM 709 C CA . SER A 1 92 ? -12.711 15.273 15.797 1 56.56 92 SER A CA 1
ATOM 710 C C . SER A 1 92 ? -14.016 15.383 16.578 1 56.56 92 SER A C 1
ATOM 712 O O . SER A 1 92 ? -14.969 14.641 16.328 1 56.56 92 SER A O 1
ATOM 714 N N . GLU A 1 93 ? -14.062 16.125 17.766 1 56.12 93 GLU A N 1
ATOM 715 C CA . GLU A 1 93 ? -15.172 16.281 18.703 1 56.12 93 GLU A CA 1
ATOM 716 C C . GLU A 1 93 ? -16.516 16.328 17.984 1 56.12 93 GLU A C 1
ATOM 718 O O . GLU A 1 93 ? -17.516 15.82 18.484 1 56.12 93 GLU A O 1
ATOM 723 N N . SER A 1 94 ? -16.578 16.984 16.828 1 56.19 94 SER A N 1
ATOM 724 C CA . SER A 1 94 ? -17.922 17.203 16.297 1 56.19 94 SER A CA 1
ATOM 725 C C . SER A 1 94 ? -18.031 16.703 14.859 1 56.19 94 SER A C 1
ATOM 727 O O . SER A 1 94 ? -19.109 16.766 14.25 1 56.19 94 SER A O 1
ATOM 729 N N . SER A 1 95 ? -16.844 16.188 14.312 1 61.62 95 SER A N 1
ATOM 730 C CA . SER A 1 95 ? -17 15.859 12.898 1 61.62 95 SER A CA 1
ATOM 731 C C . SER A 1 95 ? -16.031 14.773 12.477 1 61.62 95 SER A C 1
ATOM 733 O O . SER A 1 95 ? -14.953 14.633 13.055 1 61.62 95 SER A O 1
ATOM 735 N N . ARG A 1 96 ? -16.641 13.891 11.711 1 63.06 96 ARG A N 1
ATOM 736 C CA . ARG A 1 96 ? -15.797 12.914 11.031 1 63.06 96 ARG A CA 1
ATOM 737 C C . ARG A 1 96 ? -15.305 13.445 9.688 1 63.06 96 ARG A C 1
ATOM 739 O O . ARG A 1 96 ? -16.109 13.891 8.867 1 63.06 96 ARG A O 1
ATOM 746 N N . ILE A 1 97 ? -13.93 13.664 9.672 1 68.5 97 ILE A N 1
ATOM 747 C CA . ILE A 1 97 ? -13.375 14.141 8.414 1 68.5 97 ILE A CA 1
ATOM 748 C C . ILE A 1 97 ? -12.57 13.023 7.75 1 68.5 97 ILE A C 1
ATOM 750 O O . ILE A 1 97 ? -11.758 12.367 8.398 1 68.5 97 ILE A O 1
ATOM 754 N N . CYS A 1 98 ? -12.953 12.734 6.527 1 71.94 98 CYS A N 1
ATOM 755 C CA . CYS A 1 98 ? -12.18 11.781 5.734 1 71.94 98 CYS A CA 1
ATOM 756 C C . CYS A 1 98 ? -10.836 12.375 5.332 1 71.94 98 CYS A C 1
ATOM 758 O O . CYS A 1 98 ? -10.758 13.539 4.934 1 71.94 98 CYS A O 1
ATOM 760 N N . GLY A 1 99 ? -9.805 11.602 5.609 1 84.81 99 GLY A N 1
ATOM 761 C CA . GLY A 1 99 ? -8.469 12.023 5.227 1 84.81 99 GLY A CA 1
ATOM 762 C C . GLY A 1 9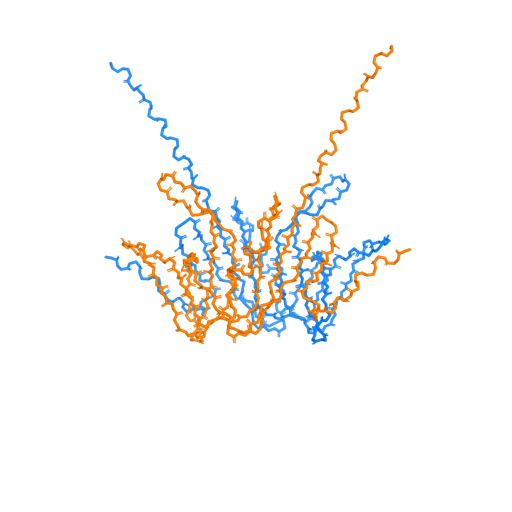9 ? -7.555 10.867 4.859 1 84.81 99 GLY A C 1
ATOM 763 O O . GLY A 1 99 ? -7.988 9.719 4.82 1 84.81 99 GLY A O 1
ATOM 764 N N . LEU A 1 100 ? -6.402 11.32 4.449 1 89.5 100 LEU A N 1
ATOM 765 C CA . LEU A 1 100 ? -5.371 10.336 4.133 1 89.5 100 LEU A CA 1
ATOM 766 C C . LEU A 1 100 ? -4.398 10.172 5.297 1 89.5 100 LEU A C 1
ATOM 768 O O . LEU A 1 100 ? -3.887 11.164 5.828 1 89.5 100 LEU A O 1
ATOM 772 N N . HIS A 1 101 ? -4.297 8.992 5.781 1 90.31 101 HIS A N 1
ATOM 773 C CA . HIS A 1 101 ? -3.293 8.641 6.781 1 90.31 101 HIS A CA 1
ATOM 774 C C . HIS A 1 101 ? -2.086 7.965 6.141 1 90.31 101 HIS A C 1
ATOM 776 O O . HIS A 1 101 ? -2.242 7.102 5.273 1 90.31 101 HIS A O 1
ATOM 782 N N . MET A 1 102 ? -0.843 8.398 6.609 1 93.88 102 MET A N 1
ATOM 783 C CA . MET A 1 102 ? 0.33 7.832 5.945 1 93.88 102 MET A CA 1
ATOM 784 C C . MET A 1 102 ? 1.402 7.457 6.961 1 93.88 102 MET A C 1
ATOM 786 O O . MET A 1 102 ? 1.476 8.047 8.039 1 93.88 102 MET A O 1
ATOM 790 N N . VAL A 1 103 ? 2.15 6.441 6.617 1 93.94 103 VAL A N 1
ATOM 791 C CA . VAL A 1 103 ? 3.342 6.012 7.34 1 93.94 103 VAL A CA 1
ATOM 792 C C . VAL A 1 103 ? 4.57 6.164 6.449 1 93.94 103 VAL A C 1
ATOM 794 O O . VAL A 1 103 ? 4.578 5.707 5.305 1 93.94 103 VAL A O 1
ATOM 797 N N . LEU A 1 104 ? 5.574 6.852 6.961 1 94.62 104 LEU A N 1
ATOM 798 C CA . LEU A 1 104 ? 6.789 7.145 6.211 1 94.62 104 LEU A CA 1
ATOM 799 C C . LEU A 1 104 ? 8.023 6.672 6.969 1 94.62 104 LEU A C 1
ATOM 801 O O . LEU A 1 104 ? 8 6.551 8.195 1 94.62 104 LEU A O 1
ATOM 805 N N . SER A 1 105 ? 9.023 6.395 6.184 1 94.06 105 SER A N 1
ATOM 806 C CA . SER A 1 105 ? 10.32 6.074 6.77 1 94.06 105 SER A CA 1
ATOM 807 C C . SER A 1 105 ? 11.414 6.992 6.23 1 94.06 105 SER A C 1
ATOM 809 O O . SER A 1 105 ? 11.477 7.246 5.027 1 94.06 105 SER A O 1
ATOM 811 N N . ARG A 1 106 ? 12.203 7.414 7.168 1 93.44 106 ARG A N 1
ATOM 812 C CA . ARG A 1 106 ? 13.43 8.109 6.781 1 93.44 106 ARG A CA 1
ATOM 813 C C . ARG A 1 106 ? 14.508 7.121 6.359 1 93.44 106 ARG A C 1
ATOM 815 O O . ARG A 1 106 ? 14.398 5.922 6.625 1 93.44 106 ARG A O 1
ATOM 822 N N . PRO A 1 107 ? 15.586 7.73 5.699 1 90.56 107 PRO A N 1
ATOM 823 C CA . PRO A 1 107 ? 16.688 6.836 5.332 1 90.56 107 PRO A CA 1
ATOM 824 C C . PRO A 1 107 ? 17.359 6.191 6.547 1 90.56 107 PRO A C 1
ATOM 826 O O . PRO A 1 107 ? 17.922 5.105 6.438 1 90.56 107 PRO A O 1
ATOM 829 N N . ASP A 1 108 ? 17.312 6.844 7.715 1 87.12 108 ASP A N 1
ATOM 830 C CA . ASP A 1 108 ? 17.891 6.285 8.93 1 87.12 108 ASP A CA 1
ATOM 831 C C . ASP A 1 108 ? 16.922 5.32 9.609 1 87.12 108 ASP A C 1
ATOM 833 O O . ASP A 1 108 ? 17.141 4.898 10.742 1 87.12 108 ASP A O 1
ATOM 837 N N . ARG A 1 109 ? 15.781 5.055 8.977 1 84.5 109 ARG A N 1
ATOM 838 C CA . ARG A 1 109 ? 14.805 4.043 9.359 1 84.5 109 ARG A CA 1
ATOM 839 C C . ARG A 1 109 ? 13.938 4.527 10.516 1 84.5 109 ARG A C 1
ATOM 841 O O . ARG A 1 109 ? 13.398 3.721 11.273 1 84.5 109 ARG A O 1
ATOM 848 N N . ILE A 1 110 ? 14.023 5.828 10.719 1 88.12 110 ILE A N 1
ATOM 849 C CA . ILE A 1 110 ? 13.047 6.406 11.633 1 88.12 110 ILE A CA 1
ATOM 850 C C . ILE A 1 110 ? 11.688 6.508 10.938 1 88.12 110 ILE A C 1
ATOM 852 O O . ILE A 1 110 ? 11.594 7.016 9.82 1 88.12 110 ILE A O 1
ATOM 856 N N . VAL A 1 111 ? 10.664 6.027 11.594 1 91.38 111 VAL A N 1
ATOM 857 C CA . VAL A 1 111 ? 9.328 5.965 11.016 1 91.38 111 VAL A CA 1
ATOM 858 C C . VAL A 1 111 ? 8.406 6.949 11.734 1 91.38 111 VAL A C 1
ATOM 860 O O . VAL A 1 111 ? 8.477 7.094 12.961 1 91.38 111 VAL A O 1
ATOM 863 N N . PHE A 1 112 ? 7.594 7.578 10.969 1 89.5 112 PHE A N 1
ATOM 864 C CA . PHE A 1 112 ? 6.586 8.469 11.539 1 89.5 112 PHE A CA 1
ATOM 865 C C . PHE A 1 112 ? 5.301 8.422 10.719 1 89.5 112 PHE A C 1
ATOM 867 O O . PHE A 1 112 ? 5.281 7.879 9.609 1 89.5 112 PHE A O 1
ATOM 874 N N . CYS A 1 113 ? 4.258 8.883 11.312 1 91.25 113 CYS A N 1
ATOM 875 C CA . CYS A 1 113 ? 2.959 8.82 10.656 1 91.25 113 CYS A CA 1
ATOM 876 C C . CYS A 1 113 ? 2.117 10.039 10.984 1 91.25 113 CYS A C 1
ATOM 878 O O . CYS A 1 113 ? 2.488 10.844 11.852 1 91.25 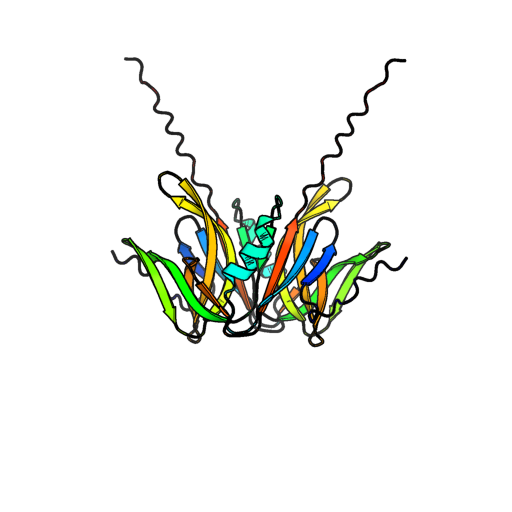113 CYS A O 1
ATOM 880 N N . GLY A 1 114 ? 1.084 10.203 10.203 1 90.88 114 GLY A N 1
ATOM 881 C CA . GLY A 1 114 ? 0.146 11.289 10.406 1 90.88 114 GLY A CA 1
ATOM 882 C C . GLY A 1 114 ? -0.874 11.422 9.289 1 90.88 114 GLY A C 1
ATOM 883 O O . GLY A 1 114 ? -0.827 10.672 8.312 1 90.88 114 GLY A O 1
ATOM 884 N N . TYR A 1 115 ? -1.748 12.344 9.477 1 90.25 115 TYR A N 1
ATOM 885 C CA . TYR A 1 115 ? -2.695 12.672 8.422 1 90.25 115 TYR A CA 1
ATOM 886 C C . TYR A 1 115 ? -2.096 13.68 7.449 1 90.25 115 TYR A C 1
ATOM 888 O O . TYR A 1 115 ? -1.457 14.648 7.863 1 90.25 115 TYR A O 1
ATOM 896 N N . VAL A 1 116 ? -2.234 13.359 6.301 1 92.44 116 VAL A N 1
ATOM 897 C CA . VAL A 1 116 ? -1.748 14.289 5.285 1 92.44 116 VAL A CA 1
ATOM 898 C C . VAL A 1 116 ? -2.514 15.602 5.379 1 92.44 116 VAL A C 1
ATOM 900 O O . VAL A 1 116 ? -3.746 15.617 5.316 1 92.44 116 VAL A O 1
ATOM 903 N N . PHE A 1 117 ? -1.64 16.625 5.699 1 89.56 117 PHE A N 1
ATOM 904 C CA . PHE A 1 117 ? -2.164 17.969 5.809 1 89.56 117 PHE A CA 1
ATOM 905 C C . PHE A 1 117 ? -1.555 18.875 4.742 1 89.56 117 PHE A C 1
ATOM 907 O O . PHE A 1 117 ? -0.375 19.219 4.816 1 89.56 117 PHE A O 1
ATOM 914 N N . GLY A 1 118 ? -1.969 18.719 3.527 1 88.5 118 GLY A N 1
ATOM 915 C CA . GLY A 1 118 ? -1.451 19.547 2.445 1 88.5 118 GLY A CA 1
ATOM 916 C C . GLY A 1 118 ? -0.832 18.734 1.323 1 88.5 118 GLY A C 1
ATOM 917 O O . GLY A 1 118 ? -1.406 17.734 0.878 1 88.5 118 GLY A O 1
ATOM 918 N N . ARG A 1 119 ? 0.492 19.234 1.011 1 89.38 119 ARG A N 1
ATOM 919 C CA . ARG A 1 119 ? 1.086 18.672 -0.202 1 89.38 119 ARG A CA 1
ATOM 920 C C . ARG A 1 119 ? 1.9 17.422 0.109 1 89.38 119 ARG A C 1
ATOM 922 O O . ARG A 1 119 ? 2.426 17.281 1.215 1 89.38 119 ARG A O 1
ATOM 929 N N . LEU A 1 120 ? 1.937 16.562 -0.789 1 95.69 120 LEU A N 1
ATOM 930 C CA . LEU A 1 120 ? 2.768 15.367 -0.86 1 95.69 120 LEU A CA 1
ATOM 931 C C . LEU A 1 120 ? 3.512 15.297 -2.189 1 95.69 120 LEU A C 1
ATOM 933 O O . LEU A 1 120 ? 2.951 14.867 -3.199 1 95.69 120 LEU A O 1
ATOM 937 N N . ILE A 1 121 ? 4.824 15.711 -2.162 1 97.62 121 ILE A N 1
ATOM 938 C CA . ILE A 1 121 ? 5.535 15.898 -3.424 1 97.62 121 ILE A CA 1
ATOM 939 C C . ILE A 1 121 ? 6.367 14.656 -3.738 1 97.62 121 ILE A C 1
ATOM 941 O O . ILE A 1 121 ? 7.188 14.234 -2.922 1 97.62 121 ILE A O 1
ATOM 945 N N . ALA A 1 122 ? 6.242 14.172 -4.938 1 97.5 122 ALA A N 1
ATOM 946 C CA . ALA A 1 122 ? 6.934 12.953 -5.363 1 97.5 122 ALA A CA 1
ATOM 947 C C . ALA A 1 122 ? 8.422 13.219 -5.598 1 97.5 122 ALA A C 1
ATOM 949 O O . ALA A 1 122 ? 8.781 14.164 -6.305 1 97.5 122 ALA A O 1
ATOM 950 N N . ALA A 1 123 ? 9.266 12.406 -4.977 1 98.12 123 ALA A N 1
ATOM 951 C CA . ALA A 1 123 ? 10.711 12.469 -5.168 1 98.12 123 ALA A CA 1
ATOM 952 C C . ALA A 1 123 ? 11.156 11.547 -6.297 1 98.12 123 ALA A C 1
ATOM 954 O O . ALA A 1 123 ? 12.219 11.75 -6.895 1 98.12 123 ALA A O 1
ATOM 955 N N . THR A 1 124 ? 10.391 10.5 -6.523 1 96.75 124 THR A N 1
ATOM 956 C CA . THR A 1 124 ? 10.57 9.523 -7.59 1 96.75 124 THR A CA 1
ATOM 957 C C . THR A 1 124 ? 9.281 9.352 -8.391 1 96.75 124 THR A C 1
ATOM 959 O O . THR A 1 124 ? 8.203 9.719 -7.922 1 96.75 124 THR A O 1
ATOM 962 N N . PRO A 1 125 ? 9.469 8.93 -9.68 1 93.25 125 PRO A N 1
ATOM 963 C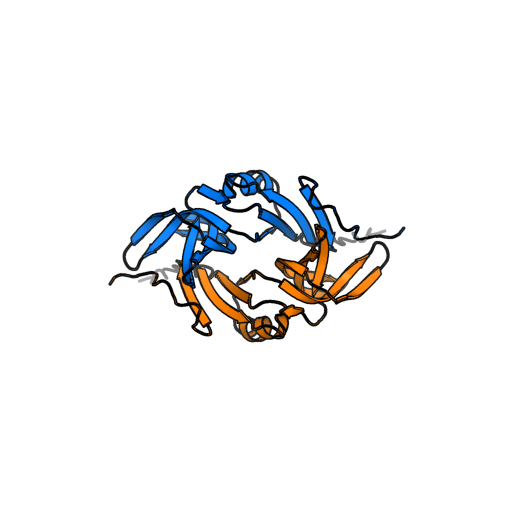 CA . PRO A 1 125 ? 8.211 8.539 -10.32 1 93.25 125 PRO A CA 1
ATOM 964 C C . PRO A 1 125 ? 7.465 7.461 -9.531 1 93.25 125 PRO A C 1
ATOM 966 O O . PRO A 1 125 ? 8.086 6.555 -8.969 1 93.25 125 PRO A O 1
ATOM 969 N N . LEU A 1 126 ? 6.129 7.637 -9.461 1 92.06 126 LEU A N 1
ATOM 970 C CA . LEU A 1 126 ? 5.332 6.688 -8.688 1 92.06 126 LEU A CA 1
ATOM 971 C C . LEU A 1 126 ? 4.055 6.32 -9.438 1 92.06 126 LEU A C 1
ATOM 973 O O . LEU A 1 126 ? 3.625 7.051 -10.336 1 92.06 126 LEU A O 1
ATOM 977 N N . GLU A 1 127 ? 3.545 5.168 -9.102 1 91.19 127 GLU A N 1
ATOM 978 C CA . GLU A 1 127 ? 2.238 4.746 -9.594 1 91.19 127 GLU A CA 1
ATOM 979 C C . GLU A 1 127 ? 1.238 4.602 -8.445 1 91.19 127 GLU A C 1
ATOM 981 O O . GLU A 1 127 ? 1.489 3.877 -7.484 1 91.19 127 GLU A O 1
ATOM 986 N N . VAL A 1 128 ? 0.223 5.348 -8.586 1 91.94 128 VAL A N 1
ATOM 987 C CA . VAL A 1 128 ? -0.873 5.176 -7.637 1 91.94 128 VAL A CA 1
ATOM 988 C C . VAL A 1 128 ? -1.797 4.059 -8.117 1 91.94 128 VAL A C 1
ATOM 990 O O . VAL A 1 128 ? -2.25 4.066 -9.266 1 91.94 128 VAL A O 1
ATOM 993 N N . VAL A 1 129 ? -2.004 3.086 -7.234 1 92.69 129 VAL A N 1
ATOM 994 C CA . VAL A 1 129 ? -2.955 2.018 -7.523 1 92.69 129 VAL A CA 1
ATOM 995 C C . VAL A 1 129 ? -4.266 2.279 -6.785 1 92.69 129 VAL A C 1
ATOM 997 O O . VAL A 1 129 ? -4.285 2.385 -5.555 1 92.69 129 VAL A O 1
ATOM 1000 N N . VAL A 1 130 ? -5.316 2.395 -7.535 1 88.19 130 VAL A N 1
ATOM 1001 C CA . VAL A 1 130 ? -6.652 2.531 -6.965 1 88.19 130 VAL A CA 1
ATOM 1002 C C . VAL A 1 130 ? -7.461 1.262 -7.23 1 88.19 130 VAL A C 1
ATOM 1004 O O . VAL A 1 130 ? -7.691 0.895 -8.383 1 88.19 130 VAL A O 1
ATOM 1007 N N . SER A 1 131 ? -7.777 0.583 -6.172 1 87.94 131 SER A N 1
ATOM 1008 C CA . SER A 1 131 ? -8.633 -0.593 -6.281 1 87.94 131 SER A CA 1
ATOM 1009 C C . SER A 1 131 ? -10.055 -0.29 -5.809 1 87.94 131 SER A C 1
ATOM 1011 O O . SER A 1 131 ? -10.25 0.234 -4.711 1 87.94 131 SER A O 1
ATOM 1013 N N . SER A 1 132 ? -11.008 -0.572 -6.637 1 84.38 132 SER A N 1
ATOM 1014 C CA . SER A 1 132 ? -12.414 -0.401 -6.297 1 84.38 132 SER A CA 1
ATOM 1015 C C . SER A 1 132 ? -13.102 -1.747 -6.086 1 84.38 132 SER A C 1
ATOM 1017 O O . SER A 1 132 ? -12.891 -2.686 -6.855 1 84.38 132 SER A O 1
ATOM 1019 N N . PHE A 1 133 ? -13.875 -1.762 -4.965 1 79.25 133 PHE A N 1
ATOM 1020 C CA . PHE A 1 133 ? -14.531 -3.01 -4.605 1 79.25 133 PHE A CA 1
ATOM 1021 C C . PHE A 1 133 ? -16.047 -2.867 -4.703 1 79.25 133 PHE A C 1
ATOM 1023 O O . PHE A 1 133 ? -16.641 -2.051 -4 1 79.25 133 PHE A O 1
ATOM 1030 N N . ILE A 1 134 ? -16.656 -3.309 -5.852 1 68.19 134 ILE A N 1
ATOM 1031 C CA . ILE A 1 134 ? -18.078 -3.186 -6.113 1 68.19 134 ILE A CA 1
ATOM 1032 C C . ILE A 1 134 ? -18.844 -4.242 -5.324 1 68.19 134 ILE A C 1
ATOM 1034 O O . ILE A 1 134 ? -18.562 -5.438 -5.438 1 68.19 134 ILE A O 1
ATOM 1038 N N . PRO A 1 135 ? -19.734 -3.695 -4.438 1 58.31 135 PRO A N 1
ATOM 1039 C CA . PRO A 1 135 ? -20.594 -4.695 -3.807 1 58.31 135 PRO A CA 1
ATOM 1040 C C . PRO A 1 135 ? -21.5 -5.422 -4.812 1 58.31 135 PRO A C 1
ATOM 1042 O O . PRO A 1 135 ? -21.859 -4.852 -5.844 1 58.31 135 PRO A O 1
ATOM 1045 N N . LYS A 1 136 ? -21.375 -6.699 -4.859 1 52.5 136 LYS A N 1
ATOM 1046 C CA . LYS A 1 136 ? -22.422 -7.32 -5.688 1 52.5 136 LYS A CA 1
ATOM 1047 C C . LYS A 1 136 ? -23.781 -6.699 -5.414 1 52.5 136 LYS A C 1
ATOM 1049 O O . LYS A 1 136 ? -24.188 -6.562 -4.254 1 52.5 136 LYS A O 1
ATOM 1054 N N . LYS A 1 137 ? -24.281 -6.004 -6.387 1 49.69 137 LYS A N 1
ATOM 1055 C CA . LYS A 1 137 ? -25.719 -5.75 -6.316 1 49.69 137 LYS A CA 1
ATOM 1056 C C . LYS A 1 137 ? -26.484 -7 -5.883 1 49.69 137 LYS A C 1
ATOM 1058 O O . LYS A 1 137 ? -26.25 -8.086 -6.414 1 49.69 137 LYS A O 1
ATOM 1063 N N . GLU A 1 138 ? -26.812 -7.062 -4.715 1 45.5 138 GLU A N 1
ATOM 1064 C CA . GLU A 1 138 ? -27.844 -8.055 -4.418 1 45.5 138 GLU A CA 1
ATOM 1065 C C . GLU A 1 138 ? -28.812 -8.203 -5.582 1 45.5 138 GLU A C 1
ATOM 1067 O O . GLU A 1 138 ? -29.453 -7.23 -5.992 1 45.5 138 GLU A O 1
ATOM 1072 N N . GLU A 1 139 ? -28.422 -8.922 -6.559 1 41.78 139 GLU A N 1
ATOM 1073 C CA . GLU A 1 139 ? -29.594 -9.234 -7.363 1 41.78 139 GLU A CA 1
ATOM 1074 C C . GLU A 1 139 ? -30.828 -9.461 -6.484 1 41.78 139 GLU A C 1
ATOM 1076 O O . GLU A 1 139 ? -30.797 -10.297 -5.574 1 41.78 139 GLU A O 1
ATOM 1081 N N . SER A 1 140 ? -31.609 -8.414 -6.227 1 39.06 140 SER A N 1
ATOM 1082 C CA . SER A 1 140 ? -32.969 -8.641 -5.801 1 39.06 140 SER A CA 1
ATOM 1083 C C . SER A 1 140 ? -33.656 -9.703 -6.66 1 39.06 140 SER A C 1
ATOM 1085 O O . SER A 1 140 ? -33.938 -9.477 -7.844 1 39.06 140 SER A O 1
ATOM 1087 N N . GLU A 1 141 ? -33.281 -10.945 -6.645 1 36.28 141 GLU A N 1
ATOM 1088 C CA . GLU A 1 141 ? -34.281 -11.875 -7.176 1 36.28 141 GLU A CA 1
ATOM 1089 C C . GLU A 1 141 ? -35.656 -11.617 -6.562 1 36.28 141 GLU A C 1
ATOM 1091 O O . GLU A 1 141 ? -35.969 -12.117 -5.477 1 36.28 141 GLU A O 1
ATOM 1096 N N . PHE A 1 142 ? -36.25 -10.383 -6.543 1 36.66 142 PHE A N 1
ATOM 1097 C CA . PHE A 1 142 ? -37.688 -10.359 -6.387 1 36.66 142 PHE A CA 1
ATOM 1098 C C . PHE A 1 142 ? -38.375 -11.117 -7.523 1 36.66 142 PHE A C 1
ATOM 1100 O O . PHE A 1 142 ? -38.406 -10.633 -8.656 1 36.66 142 PHE A O 1
ATOM 1107 N N . GLY A 1 143 ? -38.156 -12.406 -7.672 1 34.75 143 GLY A N 1
ATOM 1108 C CA . GLY A 1 143 ? -39.156 -13.18 -8.391 1 34.75 143 GLY A CA 1
ATOM 1109 C C . GLY A 1 143 ? -40.562 -12.875 -7.941 1 34.75 143 GLY A C 1
ATOM 1110 O O . GLY A 1 143 ? -40.938 -13.141 -6.797 1 34.75 143 GLY A O 1
ATOM 1111 N N . GLY A 1 144 ? -41.156 -11.781 -8.336 1 34.78 144 GLY A N 1
ATOM 1112 C CA . GLY A 1 144 ? -42.625 -11.617 -8.344 1 34.78 144 GLY A CA 1
ATOM 1113 C C . GLY A 1 144 ? -43.344 -12.828 -8.891 1 34.78 144 GLY A C 1
ATOM 1114 O O . GLY A 1 144 ? -43.062 -13.297 -9.992 1 34.78 144 GLY A O 1
ATOM 1115 N N . TYR A 1 145 ? -43.875 -13.812 -8 1 35.5 145 TYR A N 1
ATOM 1116 C CA . TYR A 1 145 ? -44.938 -14.773 -8.25 1 35.5 145 TYR A CA 1
ATOM 1117 C C . TYR A 1 145 ? -46.125 -14.117 -8.961 1 35.5 145 TYR A C 1
ATOM 1119 O O . TYR A 1 145 ? -46.656 -13.117 -8.484 1 35.5 145 TYR A O 1
ATOM 1127 N N . ASP A 1 146 ? -46.031 -13.898 -10.203 1 33.56 146 ASP A N 1
ATOM 1128 C CA . ASP A 1 146 ? -47.25 -13.68 -10.969 1 33.56 146 ASP A CA 1
ATOM 1129 C C . ASP A 1 146 ? -48.312 -14.742 -10.648 1 33.56 146 ASP A C 1
ATOM 1131 O O . ASP A 1 146 ? -48.031 -15.938 -10.766 1 33.56 146 ASP A O 1
ATOM 1135 N N . ASP A 1 147 ? -49.219 -14.523 -9.688 1 35.03 147 ASP A N 1
ATOM 1136 C CA . ASP A 1 147 ? -50.562 -15.125 -9.484 1 35.03 147 ASP A CA 1
ATOM 1137 C C . ASP A 1 147 ? -51.312 -15.242 -10.797 1 35.03 147 ASP A C 1
ATOM 1139 O O . ASP A 1 147 ? -51.656 -14.227 -11.414 1 35.03 147 ASP A O 1
ATOM 1143 N N . ASN A 1 148 ? -50.844 -16.047 -11.781 1 26.45 148 ASN A N 1
ATOM 1144 C CA . ASN A 1 148 ? -51.938 -16.609 -12.555 1 26.45 148 ASN A CA 1
ATOM 1145 C C . ASN A 1 148 ? -52.656 -17.703 -11.789 1 26.45 148 ASN A C 1
ATOM 1147 O O . ASN A 1 148 ? -52.031 -18.484 -11.078 1 26.45 148 ASN A O 1
ATOM 1151 N N . MET B 1 1 ? 3.926 16.125 29.234 1 17.31 1 MET B N 1
ATOM 1152 C CA . MET B 1 1 ? 4.211 14.734 28.875 1 17.31 1 MET B CA 1
ATOM 1153 C C . MET B 1 1 ? 4.262 14.57 27.359 1 17.31 1 MET B C 1
ATOM 1155 O O . MET B 1 1 ? 3.303 14.898 26.656 1 17.31 1 MET B O 1
ATOM 1159 N N . ASP B 1 2 ? 5.363 14.75 26.656 1 21.16 2 ASP B N 1
ATOM 1160 C CA . ASP B 1 2 ? 5.742 15.039 25.266 1 21.16 2 ASP B CA 1
ATOM 1161 C C . ASP B 1 2 ? 5.352 13.891 24.344 1 21.16 2 ASP B C 1
ATOM 1163 O O . ASP B 1 2 ? 5.863 12.781 24.469 1 21.16 2 ASP B O 1
ATOM 1167 N N . LEU B 1 3 ? 4.195 13.734 24.156 1 25.78 3 LEU B N 1
ATOM 1168 C CA . LEU B 1 3 ? 3.648 12.648 23.344 1 25.78 3 LEU B CA 1
ATOM 1169 C C . LEU B 1 3 ? 4.449 12.469 22.062 1 25.78 3 LEU B C 1
ATOM 1171 O O . LEU B 1 3 ? 4.176 13.133 21.047 1 25.78 3 LEU B O 1
ATOM 1175 N N . GLN B 1 4 ? 5.77 12.398 22.047 1 27.66 4 GLN B N 1
ATOM 1176 C CA . GLN B 1 4 ? 6.891 12.391 21.109 1 27.66 4 GLN B CA 1
ATOM 1177 C C . GLN B 1 4 ? 6.758 11.242 20.109 1 27.66 4 GLN B C 1
ATOM 1179 O O . GLN B 1 4 ? 6.688 10.078 20.5 1 27.66 4 GLN B O 1
ATOM 1184 N N . LEU B 1 5 ? 5.902 11.297 19.125 1 37.91 5 LEU B N 1
ATOM 1185 C CA . LEU B 1 5 ? 5.992 10.32 18.047 1 37.91 5 LEU B CA 1
ATOM 1186 C C . LEU B 1 5 ? 7.434 9.883 17.828 1 37.91 5 LEU B C 1
ATOM 1188 O O . LEU B 1 5 ? 8.25 10.633 17.297 1 37.91 5 LEU B O 1
ATOM 1192 N N . SER B 1 6 ? 7.988 9.289 18.781 1 37.81 6 SER B N 1
ATOM 1193 C CA . SER B 1 6 ? 9.398 8.914 18.719 1 37.81 6 SER B CA 1
ATOM 1194 C C . SER B 1 6 ? 9.688 8.055 17.484 1 37.81 6 SER B C 1
ATOM 1196 O O . SER B 1 6 ? 8.906 7.164 17.156 1 37.81 6 SER B O 1
ATOM 1198 N N . PRO B 1 7 ? 10.305 8.688 16.562 1 40.88 7 PRO B N 1
ATOM 1199 C CA . PRO B 1 7 ? 10.883 7.84 15.516 1 40.88 7 PRO B CA 1
ATOM 1200 C C . PRO B 1 7 ? 11.25 6.445 16.031 1 40.88 7 PRO B C 1
ATOM 1202 O O . PRO B 1 7 ? 11.75 6.309 17.156 1 40.88 7 PRO B O 1
ATOM 1205 N N . VAL B 1 8 ? 10.43 5.531 15.703 1 44.69 8 VAL B N 1
ATOM 1206 C CA . VAL B 1 8 ? 10.711 4.184 16.188 1 44.69 8 VAL B CA 1
ATOM 1207 C C . VAL B 1 8 ? 11.68 3.482 15.242 1 44.69 8 VAL B C 1
ATOM 1209 O O . VAL B 1 8 ? 11.586 3.637 14.023 1 44.69 8 VAL B O 1
ATOM 1212 N N . ASP B 1 9 ? 12.766 3.049 15.805 1 42.78 9 ASP B N 1
ATOM 1213 C CA . ASP B 1 9 ? 13.734 2.207 15.109 1 42.78 9 ASP B CA 1
ATOM 1214 C C . ASP B 1 9 ? 13.07 0.945 14.562 1 42.78 9 ASP B C 1
ATOM 1216 O O . ASP B 1 9 ? 12.562 0.124 15.328 1 42.78 9 ASP B O 1
ATOM 1220 N N . VAL B 1 10 ? 12.758 0.929 13.312 1 46.91 10 VAL B N 1
ATOM 1221 C CA . VAL B 1 10 ? 12.102 -0.178 12.625 1 46.91 10 VAL B CA 1
ATOM 1222 C C . VAL B 1 10 ? 12.859 -1.476 12.891 1 46.91 10 VAL B C 1
ATOM 1224 O O . VAL B 1 10 ? 12.398 -2.559 12.531 1 46.91 10 VAL B O 1
ATOM 1227 N N . ASN B 1 11 ? 14.109 -1.385 13.445 1 46.75 11 ASN B N 1
ATOM 1228 C CA . ASN B 1 11 ? 14.82 -2.627 13.727 1 46.75 11 ASN B CA 1
ATOM 1229 C C . ASN B 1 11 ? 14.109 -3.443 14.805 1 46.75 11 ASN B C 1
ATOM 1231 O O . ASN B 1 11 ? 14.484 -4.59 15.07 1 46.75 11 ASN B O 1
ATOM 1235 N N . ALA B 1 12 ? 13.156 -2.742 15.391 1 45.66 12 ALA B N 1
ATOM 1236 C CA . ALA B 1 12 ? 12.414 -3.572 16.328 1 45.66 12 ALA B CA 1
ATOM 1237 C C . ALA B 1 12 ? 11.406 -4.461 15.609 1 45.66 12 ALA B C 1
ATOM 1239 O O . ALA B 1 12 ? 10.93 -4.109 14.531 1 45.66 12 ALA B O 1
ATOM 1240 N N . ALA B 1 13 ? 11.32 -5.707 15.883 1 53.16 13 ALA B N 1
ATOM 1241 C CA . ALA B 1 13 ? 10.5 -6.742 15.266 1 53.16 13 ALA B CA 1
ATOM 1242 C C . ALA B 1 13 ? 9.102 -6.211 14.945 1 53.16 13 ALA B C 1
ATOM 1244 O O . ALA B 1 13 ? 8.516 -6.578 13.922 1 53.16 13 ALA B O 1
ATOM 1245 N N . GLN B 1 14 ? 8.508 -5.492 15.828 1 63.16 14 GLN B N 1
ATOM 1246 C CA . GLN B 1 14 ? 7.176 -4.918 15.633 1 63.16 14 GLN B CA 1
ATOM 1247 C C . GLN B 1 14 ? 7.086 -3.525 16.25 1 63.16 14 GLN B C 1
ATOM 1249 O O . GLN B 1 14 ? 7.477 -3.318 17.391 1 63.16 14 GLN B O 1
ATOM 1254 N N . ILE B 1 15 ? 7.008 -2.479 15.43 1 71.31 15 ILE B N 1
ATOM 1255 C CA . ILE B 1 15 ? 6.82 -1.106 15.891 1 71.31 15 ILE B CA 1
ATOM 1256 C C . ILE B 1 15 ? 5.34 -0.742 15.828 1 71.31 15 ILE B C 1
ATOM 1258 O O . ILE B 1 15 ? 4.621 -1.173 14.93 1 71.31 15 ILE B O 1
ATOM 1262 N N . SER B 1 16 ? 4.828 -0.252 16.953 1 76.69 16 SER B N 1
ATOM 1263 C CA . SER B 1 16 ? 3.449 0.229 16.984 1 76.69 16 SER B CA 1
ATOM 1264 C C . SER B 1 16 ? 3.396 1.741 17.172 1 76.69 16 SER B C 1
ATOM 1266 O O . SER B 1 16 ? 4.168 2.303 17.953 1 76.69 16 SER B O 1
ATOM 1268 N N . LEU B 1 17 ? 2.705 2.33 16.266 1 81.12 17 LEU B N 1
ATOM 1269 C CA . LEU B 1 17 ? 2.439 3.764 16.312 1 81.12 17 LEU B CA 1
ATOM 1270 C C . LEU B 1 17 ? 0.941 4.035 16.391 1 81.12 17 LEU B C 1
ATOM 1272 O O . LEU B 1 17 ? 0.144 3.342 15.758 1 81.12 17 LEU B O 1
ATOM 1276 N N . ASN B 1 18 ? 0.644 4.957 17.328 1 79.19 18 ASN B N 1
ATOM 1277 C CA . ASN B 1 18 ? -0.75 5.383 17.391 1 79.19 18 ASN B CA 1
ATOM 1278 C C . ASN B 1 18 ? -0.907 6.852 17.016 1 79.19 18 ASN B C 1
ATOM 1280 O O . ASN B 1 18 ? -0.098 7.691 17.422 1 79.19 18 ASN B O 1
ATOM 1284 N N . HIS B 1 19 ? -1.792 7.047 16.141 1 81.31 19 HIS B N 1
ATOM 1285 C CA . HIS B 1 19 ? -2.168 8.398 15.734 1 81.31 19 HIS B CA 1
ATOM 1286 C C . HIS B 1 19 ? -3.684 8.57 15.727 1 81.31 19 HIS B C 1
ATOM 1288 O O . HIS B 1 19 ? -4.359 8.102 14.805 1 81.31 19 HIS B O 1
ATOM 1294 N N . GLY B 1 20 ? -4.117 9.25 16.797 1 76.19 20 GLY B N 1
ATOM 1295 C CA . GLY B 1 20 ? -5.562 9.352 16.906 1 76.19 20 GLY B CA 1
ATOM 1296 C C . GLY B 1 20 ? -6.25 8 16.969 1 76.19 20 GLY B C 1
ATOM 1297 O O . GLY B 1 20 ? -5.902 7.156 17.797 1 76.19 20 GLY B O 1
ATOM 1298 N N . ALA B 1 21 ? -7.211 7.836 16.031 1 76.44 21 ALA B N 1
ATOM 1299 C CA . ALA B 1 21 ? -8.008 6.609 16.016 1 76.44 21 ALA B CA 1
ATOM 1300 C C . ALA B 1 21 ? -7.355 5.543 15.141 1 76.44 21 ALA B C 1
ATOM 1302 O O . ALA B 1 21 ? -7.953 4.5 14.875 1 76.44 21 ALA B O 1
ATOM 1303 N N . VAL B 1 22 ? -6.051 5.871 14.773 1 84.06 22 VAL B N 1
ATOM 1304 C CA . VAL B 1 22 ? -5.402 4.906 13.898 1 84.06 22 VAL B CA 1
ATOM 1305 C C . VAL B 1 22 ? -4.227 4.258 14.625 1 84.06 22 VAL B C 1
ATOM 1307 O O . VAL B 1 22 ? -3.336 4.949 15.125 1 84.06 22 VAL B O 1
ATOM 1310 N N . GLY B 1 23 ? -4.32 2.98 14.758 1 86.19 23 GLY B N 1
ATOM 1311 C CA . GLY B 1 23 ? -3.174 2.205 15.203 1 86.19 23 GLY B CA 1
ATOM 1312 C C . GLY B 1 23 ? -2.363 1.628 14.055 1 86.19 23 GLY B C 1
ATOM 1313 O O . GLY B 1 23 ? -2.928 1.11 13.086 1 86.19 23 GLY B O 1
ATOM 1314 N N . THR B 1 24 ? -1.015 1.803 14.148 1 88.19 24 THR B N 1
ATOM 1315 C CA . THR B 1 24 ? -0.15 1.312 13.078 1 88.19 24 THR B CA 1
ATOM 1316 C C . THR B 1 24 ? 0.892 0.342 13.633 1 88.19 24 THR B C 1
ATOM 1318 O O . THR B 1 24 ? 1.521 0.614 14.656 1 88.19 24 THR B O 1
ATOM 1321 N N . LYS B 1 25 ? 0.958 -0.78 13.039 1 86.88 25 LYS B N 1
ATOM 1322 C CA . LYS B 1 25 ? 1.971 -1.78 13.367 1 86.88 25 LYS B CA 1
ATOM 1323 C C . LYS B 1 25 ? 2.844 -2.098 12.156 1 86.88 25 LYS B C 1
ATOM 1325 O O . LYS B 1 25 ? 2.338 -2.238 11.039 1 86.88 25 LYS B O 1
ATOM 1330 N N . LEU B 1 26 ? 4.16 -2.201 12.422 1 91.19 26 LEU B N 1
ATOM 1331 C CA . LEU B 1 26 ? 5.105 -2.605 11.383 1 91.19 26 LEU B CA 1
ATOM 1332 C C . LEU B 1 26 ? 5.617 -4.02 11.633 1 91.19 26 LEU B C 1
ATOM 1334 O O . LEU B 1 26 ? 6.027 -4.348 12.75 1 91.19 26 LEU B O 1
ATOM 1338 N N . ILE B 1 27 ? 5.531 -4.82 10.625 1 88 27 ILE B N 1
ATOM 1339 C CA . ILE B 1 27 ? 6.016 -6.191 10.688 1 88 27 ILE B CA 1
ATOM 1340 C C . ILE B 1 27 ? 7.117 -6.402 9.648 1 88 27 ILE B C 1
ATOM 1342 O O . ILE B 1 27 ? 6.898 -6.195 8.453 1 88 27 ILE B O 1
ATOM 1346 N N . ARG B 1 28 ? 8.234 -6.906 10.141 1 91.12 28 ARG B N 1
ATOM 1347 C CA . ARG B 1 28 ? 9.352 -7.18 9.242 1 91.12 28 ARG B CA 1
ATOM 1348 C C . ARG B 1 28 ? 9.219 -8.562 8.609 1 91.12 28 ARG B C 1
ATOM 1350 O O . ARG B 1 28 ? 8.875 -9.531 9.297 1 91.12 28 ARG B O 1
ATOM 1357 N N . VAL B 1 29 ? 9.398 -8.586 7.324 1 91.75 29 VAL B N 1
ATOM 1358 C CA . VAL B 1 29 ? 9.461 -9.836 6.578 1 91.75 29 VAL B CA 1
ATOM 1359 C C . VAL B 1 29 ? 10.836 -9.992 5.938 1 91.75 29 VAL B C 1
ATOM 1361 O O . VAL B 1 29 ? 11.266 -9.141 5.152 1 91.75 29 VAL B O 1
ATOM 1364 N N . ASN B 1 30 ? 11.516 -11.07 6.285 1 94.31 30 ASN B N 1
ATOM 1365 C CA . ASN B 1 30 ? 12.852 -11.297 5.73 1 94.31 30 ASN B CA 1
ATOM 1366 C C . ASN B 1 30 ? 12.781 -11.953 4.355 1 94.31 30 ASN B C 1
ATOM 1368 O O . ASN B 1 30 ? 11.758 -12.539 3.994 1 94.31 30 ASN B O 1
ATOM 1372 N N . VAL B 1 31 ? 13.938 -11.766 3.67 1 97.06 31 VAL B N 1
ATOM 1373 C CA . VAL B 1 31 ? 14.062 -12.414 2.365 1 97.06 31 VAL B CA 1
ATOM 1374 C C . VAL B 1 31 ? 13.781 -13.906 2.498 1 97.06 31 VAL B C 1
ATOM 1376 O O . VAL B 1 31 ? 14.289 -14.562 3.414 1 97.06 31 VAL B O 1
ATOM 1379 N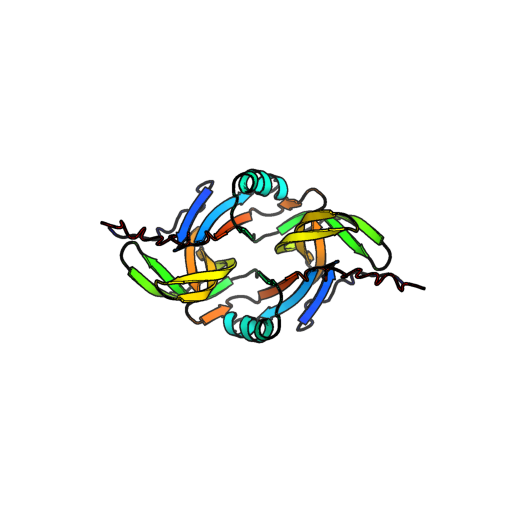 N . GLY B 1 32 ? 12.938 -14.391 1.636 1 96.62 32 GLY B N 1
ATOM 1380 C CA . GLY B 1 32 ? 12.656 -15.812 1.615 1 96.62 32 GLY B CA 1
ATOM 1381 C C . GLY B 1 32 ? 11.461 -16.203 2.471 1 96.62 32 GLY B C 1
ATOM 1382 O O . GLY B 1 32 ? 10.977 -17.328 2.393 1 96.62 32 GLY B O 1
ATOM 1383 N N . GLU B 1 33 ? 10.945 -15.375 3.25 1 94.12 33 GLU B N 1
ATOM 1384 C CA . GLU B 1 33 ? 9.789 -15.672 4.094 1 94.12 33 GLU B CA 1
ATOM 1385 C C . GL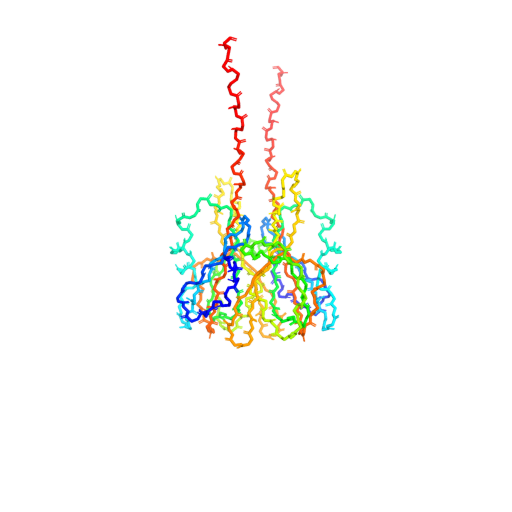U B 1 33 ? 8.484 -15.508 3.318 1 94.12 33 GLU B C 1
ATOM 1387 O O . GLU B 1 33 ? 8.422 -14.742 2.35 1 94.12 33 GLU B O 1
ATOM 1392 N N . ASP B 1 34 ? 7.516 -16.266 3.785 1 93.75 34 ASP B N 1
ATOM 1393 C CA . ASP B 1 34 ? 6.172 -16.188 3.221 1 93.75 34 ASP B CA 1
ATOM 1394 C C . ASP B 1 34 ? 5.391 -15.023 3.834 1 93.75 34 ASP B C 1
ATOM 1396 O O . ASP B 1 34 ? 5.047 -15.055 5.016 1 93.75 34 ASP B O 1
ATOM 1400 N N . ILE B 1 35 ? 5.02 -14.039 2.977 1 93.94 35 ILE B N 1
ATOM 1401 C CA . ILE B 1 35 ? 4.375 -12.812 3.422 1 93.94 35 ILE B CA 1
ATOM 1402 C C . ILE B 1 35 ? 2.986 -13.125 3.973 1 93.94 35 ILE B C 1
ATOM 1404 O O . ILE B 1 35 ? 2.566 -12.547 4.98 1 93.94 35 ILE B O 1
ATOM 1408 N N . VAL B 1 36 ? 2.24 -14.039 3.312 1 90.88 36 VAL B N 1
ATOM 1409 C CA . VAL B 1 36 ? 0.885 -14.391 3.721 1 90.88 36 VAL B CA 1
ATOM 1410 C C . VAL B 1 36 ? 0.902 -14.953 5.137 1 90.88 36 VAL B C 1
ATOM 1412 O O . VAL B 1 36 ? 0.07 -14.586 5.973 1 90.88 36 VAL B O 1
ATOM 1415 N N . TYR B 1 37 ? 1.823 -15.797 5.375 1 86.31 37 TYR B N 1
ATOM 1416 C CA . TYR B 1 37 ? 1.946 -16.391 6.703 1 86.31 37 TYR B CA 1
ATOM 1417 C C . TYR B 1 37 ? 2.18 -15.312 7.758 1 86.31 37 TYR B C 1
ATOM 1419 O O . TYR B 1 37 ? 1.586 -15.359 8.836 1 86.31 37 TYR B O 1
ATOM 1427 N N . LYS B 1 38 ? 3.016 -14.383 7.457 1 83.56 38 LYS B N 1
ATOM 1428 C CA . LYS B 1 38 ? 3.326 -13.312 8.398 1 83.56 38 LYS B CA 1
ATOM 1429 C C . LYS B 1 38 ? 2.09 -12.461 8.695 1 83.56 38 LYS B C 1
ATOM 1431 O O . LYS B 1 38 ? 1.849 -12.094 9.844 1 83.56 38 LYS B O 1
ATOM 1436 N N . ILE B 1 39 ? 1.321 -12.164 7.613 1 83.56 39 ILE B N 1
ATOM 1437 C CA . ILE B 1 39 ? 0.122 -11.344 7.75 1 83.56 39 ILE B CA 1
ATOM 1438 C C . ILE B 1 39 ? -0.924 -12.094 8.57 1 83.56 39 ILE B C 1
ATOM 1440 O O . ILE B 1 39 ? -1.562 -11.516 9.453 1 83.56 39 ILE B O 1
ATOM 1444 N N . MET B 1 40 ? -1.207 -13.344 8.281 1 79.06 40 MET B N 1
ATOM 1445 C CA . MET B 1 40 ? -2.209 -14.156 8.961 1 79.06 40 MET B CA 1
ATOM 1446 C C . MET B 1 40 ? -1.875 -14.305 10.445 1 79.06 40 MET B C 1
ATOM 1448 O O . MET B 1 40 ? -2.771 -14.32 11.289 1 79.06 40 MET B O 1
ATOM 1452 N N . ASP B 1 41 ? -0.674 -14.469 10.641 1 72.06 41 ASP B N 1
ATOM 1453 C CA . ASP B 1 41 ? -0.229 -14.594 12.031 1 72.06 41 ASP B CA 1
ATOM 1454 C C . ASP B 1 41 ? -0.592 -13.352 12.836 1 72.06 41 ASP B C 1
ATOM 1456 O O . ASP B 1 41 ? -0.941 -13.453 14.016 1 72.06 41 ASP B O 1
ATOM 1460 N N . PHE B 1 42 ? -0.651 -12.234 12.188 1 65.62 42 PHE B N 1
ATOM 1461 C CA . PHE B 1 42 ? -0.938 -10.969 12.867 1 65.62 42 PHE B CA 1
ATOM 1462 C C . PHE B 1 42 ? -2.439 -10.727 12.938 1 65.62 42 PHE B C 1
ATOM 1464 O O . PHE B 1 42 ? -2.941 -10.188 13.922 1 65.62 42 PHE B O 1
ATOM 1471 N N . SER B 1 43 ? -3.26 -10.789 11.773 1 63.38 43 SER B N 1
ATOM 1472 C CA . SER B 1 43 ? -4.652 -10.375 11.625 1 63.38 43 SER B CA 1
ATOM 1473 C C . SER B 1 43 ? -5.582 -11.25 12.461 1 63.38 43 SER B C 1
ATOM 1475 O O . SER B 1 43 ? -6.723 -10.875 12.727 1 63.38 43 SER B O 1
ATOM 1477 N N . GLN B 1 44 ? -5.434 -12.523 12.758 1 55.5 44 GLN B N 1
ATOM 1478 C CA . GLN B 1 44 ? -6.336 -13.344 13.562 1 55.5 44 GLN B CA 1
ATOM 1479 C C . GLN B 1 44 ? -6.711 -12.641 14.859 1 55.5 44 GLN B C 1
ATOM 1481 O O . GLN B 1 44 ? -7.754 -12.93 15.453 1 55.5 44 GLN B O 1
ATOM 1486 N N . GLN B 1 45 ? -6.168 -11.625 15.008 1 47.53 45 GLN B N 1
ATOM 1487 C CA . GLN B 1 45 ? -6.41 -11.062 16.328 1 47.53 45 GLN B CA 1
ATOM 1488 C C . GLN B 1 45 ? -7.281 -9.812 16.25 1 47.53 45 GLN B C 1
ATOM 1490 O O . GLN B 1 45 ? -7.781 -9.328 17.266 1 47.53 45 GLN B O 1
ATOM 1495 N N . GLU B 1 46 ? -7.426 -9.219 14.953 1 52.47 46 GLU B N 1
ATOM 1496 C CA . GLU B 1 46 ? -7.977 -7.871 15.094 1 52.47 46 GLU B CA 1
ATOM 1497 C C . GLU B 1 46 ? -9.383 -7.789 14.516 1 52.47 46 GLU B C 1
ATOM 1499 O O . GLU B 1 46 ? -9.625 -8.211 13.383 1 52.47 46 GLU B O 1
ATOM 1504 N N . GLU B 1 47 ? -10.453 -7.754 15.312 1 53.91 47 GLU B N 1
ATOM 1505 C CA . GLU B 1 47 ? -11.852 -7.477 14.992 1 53.91 47 GLU B CA 1
ATOM 1506 C C . GLU B 1 47 ? -12.008 -6.109 14.336 1 53.91 47 GLU B C 1
ATOM 1508 O O . GLU B 1 47 ? -13.133 -5.633 14.141 1 53.91 47 GLU B O 1
ATOM 1513 N N . MET B 1 48 ? -10.93 -5.379 13.891 1 57.38 48 MET B N 1
ATOM 1514 C CA . MET B 1 48 ? -11.055 -4 13.43 1 57.38 48 MET B CA 1
ATOM 1515 C C . MET B 1 48 ? -10.844 -3.908 11.922 1 57.38 48 MET B C 1
ATOM 1517 O O . MET B 1 48 ? -10.305 -4.832 11.305 1 57.38 48 MET B O 1
ATOM 1521 N N . LYS B 1 49 ? -11.523 -2.9 11.391 1 72.94 49 LYS B N 1
ATOM 1522 C CA . LYS B 1 49 ? -11.18 -2.537 10.016 1 72.94 49 LYS B CA 1
ATOM 1523 C C . LYS B 1 49 ? -9.68 -2.271 9.875 1 72.94 49 LYS B C 1
ATOM 1525 O O . LYS B 1 49 ? -9.117 -1.458 10.609 1 72.94 49 LYS B O 1
ATOM 1530 N N . ILE B 1 50 ? -9.008 -3.16 9.141 1 82.44 50 ILE B N 1
ATOM 1531 C CA . ILE B 1 50 ? -7.566 -2.994 9.008 1 82.44 50 ILE B CA 1
ATOM 1532 C C . ILE B 1 50 ? -7.207 -2.738 7.551 1 82.44 50 ILE B C 1
ATOM 1534 O O . ILE B 1 50 ? -7.945 -3.137 6.645 1 82.44 50 ILE B O 1
ATOM 1538 N N . SER B 1 51 ? -6.215 -1.983 7.336 1 86.62 51 SER B N 1
ATOM 1539 C CA . SER B 1 51 ? -5.527 -1.876 6.051 1 86.62 51 SER B CA 1
ATOM 1540 C C . SER B 1 51 ? -4.133 -2.484 6.117 1 86.62 51 SER B C 1
ATOM 1542 O O . SER B 1 51 ? -3.424 -2.322 7.113 1 86.62 51 SER B O 1
ATOM 1544 N N . ILE B 1 52 ? -3.803 -3.281 5.059 1 90.56 52 ILE B N 1
ATOM 1545 C CA . ILE B 1 52 ? -2.488 -3.906 4.953 1 90.56 52 ILE B CA 1
ATOM 1546 C C . ILE B 1 52 ? -1.747 -3.35 3.742 1 90.56 52 ILE B C 1
ATOM 1548 O O . ILE B 1 52 ? -2.295 -3.307 2.637 1 90.56 52 ILE B O 1
ATOM 1552 N N . GLN B 1 53 ? -0.502 -2.891 3.947 1 92.94 53 GLN B N 1
ATOM 1553 C CA . GLN B 1 53 ? 0.321 -2.383 2.855 1 92.94 53 GLN B CA 1
ATOM 1554 C C . GLN B 1 53 ? 1.777 -2.807 3.02 1 92.94 53 GLN B C 1
ATOM 1556 O O . GLN B 1 53 ? 2.244 -3.023 4.141 1 92.94 53 GLN B O 1
ATOM 1561 N N . LEU B 1 54 ? 2.426 -2.982 1.985 1 93.31 54 LEU B N 1
ATOM 1562 C CA . LEU B 1 54 ? 3.85 -3.303 2.008 1 93.31 54 LEU B CA 1
ATOM 1563 C C . LEU B 1 54 ? 4.535 -2.816 0.737 1 93.31 54 LEU B C 1
ATOM 1565 O O . LEU B 1 54 ? 3.883 -2.613 -0.289 1 93.31 54 LEU B O 1
ATOM 1569 N N . THR B 1 55 ? 5.785 -2.523 0.899 1 91.62 55 THR B N 1
ATOM 1570 C CA . THR B 1 55 ? 6.609 -2.129 -0.237 1 91.62 55 THR B CA 1
ATOM 1571 C C . THR B 1 55 ? 7.789 -3.082 -0.406 1 91.62 55 THR B C 1
ATOM 1573 O O . THR B 1 55 ? 8.383 -3.525 0.579 1 91.62 55 THR B O 1
ATOM 1576 N N . GLY B 1 56 ? 8.031 -3.471 -1.633 1 95.12 56 GLY B N 1
ATOM 1577 C CA . GLY B 1 56 ? 9.125 -4.375 -1.941 1 95.12 56 GLY B CA 1
ATOM 1578 C C . GLY B 1 56 ? 8.836 -5.277 -3.127 1 95.12 56 GLY B C 1
ATOM 1579 O O . GLY B 1 56 ? 8.023 -4.938 -3.988 1 95.12 56 GLY B O 1
ATOM 1580 N N . GLU B 1 57 ? 9.664 -6.363 -3.117 1 97.25 57 GLU B N 1
ATOM 1581 C CA . GLU B 1 57 ? 9.57 -7.273 -4.25 1 97.25 57 GLU B CA 1
ATOM 1582 C C . GLU B 1 57 ? 9.32 -8.711 -3.787 1 97.25 57 GLU B C 1
ATOM 1584 O O . GLU B 1 57 ? 9.734 -9.094 -2.693 1 97.25 57 GLU B O 1
ATOM 1589 N N . VAL B 1 58 ? 8.641 -9.422 -4.621 1 97.62 58 VAL B N 1
ATOM 1590 C CA . VAL B 1 58 ? 8.461 -10.859 -4.395 1 97.62 58 VAL B CA 1
ATOM 1591 C C . VAL B 1 58 ? 9.125 -11.648 -5.52 1 97.62 58 VAL B C 1
ATOM 1593 O O . VAL B 1 58 ? 9.375 -11.109 -6.602 1 97.62 58 VAL B O 1
ATOM 1596 N N . CYS B 1 59 ? 9.414 -12.914 -5.234 1 98.12 59 CYS B N 1
ATOM 1597 C CA . CYS B 1 59 ? 10.094 -13.719 -6.246 1 98.12 59 CYS B CA 1
ATOM 1598 C C . CYS B 1 59 ? 9.25 -14.938 -6.621 1 98.12 59 CYS B C 1
ATOM 1600 O O . CYS B 1 59 ? 9.562 -15.633 -7.59 1 98.12 59 CYS B O 1
ATOM 1602 N N . SER B 1 60 ? 8.281 -15.25 -5.863 1 97.5 60 SER B N 1
ATOM 1603 C CA . SER B 1 60 ? 7.32 -16.312 -6.133 1 97.5 60 SER B CA 1
ATOM 1604 C C . SER B 1 60 ? 5.934 -15.953 -5.609 1 97.5 60 SER B C 1
ATOM 1606 O O . SER B 1 60 ? 5.781 -15.586 -4.441 1 97.5 60 SER B O 1
ATOM 1608 N N . VAL B 1 61 ? 4.965 -16.031 -6.539 1 96.44 61 VAL B N 1
ATOM 1609 C CA . VAL B 1 61 ? 3.609 -15.68 -6.133 1 96.44 61 VAL B CA 1
ATOM 1610 C C . VAL B 1 61 ? 2.605 -16.578 -6.848 1 96.44 61 VAL B C 1
ATOM 1612 O O . VAL B 1 61 ? 2.729 -16.828 -8.047 1 96.44 61 VAL B O 1
ATOM 1615 N N . THR B 1 62 ? 1.612 -17.078 -6.133 1 94.56 62 THR B N 1
ATOM 1616 C CA . THR B 1 62 ? 0.511 -17.859 -6.68 1 94.56 62 THR B CA 1
ATOM 1617 C C . THR B 1 62 ? -0.795 -17.078 -6.625 1 94.56 62 THR B C 1
ATOM 1619 O O . THR B 1 62 ? -1.271 -16.734 -5.539 1 94.56 62 THR B O 1
ATOM 1622 N N . LEU B 1 63 ? -1.305 -16.812 -7.859 1 92.31 63 LEU B N 1
ATOM 1623 C CA . LEU B 1 63 ? -2.49 -15.961 -7.953 1 92.31 63 LEU B CA 1
ATOM 1624 C C . LEU B 1 63 ? -3.635 -16.703 -8.633 1 92.31 63 LEU B C 1
ATOM 1626 O O . LEU B 1 63 ? -3.404 -17.516 -9.531 1 92.31 63 LEU B O 1
ATOM 1630 N N . GLN B 1 64 ? -4.828 -16.5 -8.031 1 90.56 64 GLN B N 1
ATOM 1631 C CA . GLN B 1 64 ? -6.02 -16.781 -8.828 1 90.56 64 GLN B CA 1
ATOM 1632 C C . GLN B 1 64 ? -6.336 -15.625 -9.773 1 90.56 64 GLN B C 1
ATOM 1634 O O . GLN B 1 64 ? -6.676 -14.531 -9.328 1 90.56 64 GLN B O 1
ATOM 1639 N N . GLU B 1 65 ? -6.055 -15.898 -10.992 1 84.12 65 GLU B N 1
ATOM 1640 C CA . GLU B 1 65 ? -6.242 -14.891 -12.031 1 84.12 65 GLU B CA 1
ATOM 1641 C C . GLU B 1 65 ? -7.496 -15.172 -12.852 1 84.12 65 GLU B C 1
ATOM 1643 O O . GLU B 1 65 ? -7.949 -16.312 -12.938 1 84.12 65 GLU B O 1
ATOM 1648 N N . GLU B 1 66 ? -8.297 -14.078 -13.031 1 70.56 66 GLU B N 1
ATOM 1649 C CA . GLU B 1 66 ? -9.453 -14.281 -13.906 1 70.56 66 GLU B CA 1
ATOM 1650 C C . GLU B 1 66 ? -9.062 -14.102 -15.367 1 70.56 66 GLU B C 1
ATOM 1652 O O . GLU B 1 66 ? -8.375 -13.141 -15.719 1 70.56 66 GLU B O 1
ATOM 1657 N N . SER B 1 67 ? -9.07 -15.164 -16.031 1 57 67 SER B N 1
ATOM 1658 C CA . SER B 1 67 ? -9.008 -15.055 -17.484 1 57 67 SER B CA 1
ATOM 1659 C C . SER B 1 67 ? -10.406 -15.086 -18.109 1 57 67 SER B C 1
ATOM 1661 O O . SER B 1 67 ? -11.391 -15.328 -17.406 1 57 67 SER B O 1
ATOM 1663 N N . GLU B 1 68 ? -10.633 -14.484 -19.359 1 54.03 68 GLU B N 1
ATOM 1664 C CA . GLU B 1 68 ? -11.883 -14.445 -20.125 1 54.03 68 GLU B CA 1
ATOM 1665 C C . GLU B 1 68 ? -12.703 -15.711 -19.891 1 54.03 68 GLU B C 1
ATOM 1667 O O . GLU B 1 68 ? -13.938 -15.664 -19.906 1 54.03 68 GLU B O 1
ATOM 1672 N N . MET B 1 69 ? -12.18 -16.797 -19.734 1 51.94 69 MET B N 1
ATOM 1673 C CA . MET B 1 69 ? -12.969 -18.016 -19.812 1 51.94 69 MET B CA 1
ATOM 1674 C C . MET B 1 69 ? -12.883 -18.828 -18.531 1 51.94 69 MET B C 1
ATOM 1676 O O . MET B 1 69 ? -13.719 -19.688 -18.266 1 51.94 69 MET B O 1
ATOM 1680 N N . ASP B 1 70 ? -11.773 -18.547 -17.625 1 63.66 70 ASP B N 1
ATOM 1681 C CA . ASP B 1 70 ? -11.602 -19.453 -16.484 1 63.66 70 ASP B CA 1
ATOM 1682 C C . ASP B 1 70 ? -10.781 -18.797 -15.375 1 63.66 70 ASP B C 1
ATOM 1684 O O . ASP B 1 70 ? -10.055 -17.828 -15.625 1 63.66 70 ASP B O 1
ATOM 1688 N N . ARG B 1 71 ? -11.188 -19.188 -14.195 1 70.62 71 ARG B N 1
ATOM 1689 C CA . ARG B 1 71 ? -10.344 -18.891 -13.047 1 70.62 71 ARG B CA 1
ATOM 1690 C C . ARG B 1 71 ? -9.133 -19.812 -12.992 1 70.62 71 ARG B C 1
ATOM 1692 O O . ARG B 1 71 ? -9.281 -21.031 -12.906 1 70.62 71 ARG B O 1
ATOM 1699 N N . ASN B 1 72 ? -7.984 -19.25 -13.305 1 85.12 72 ASN B N 1
ATOM 1700 C CA . ASN B 1 72 ? -6.754 -20.031 -13.289 1 85.12 72 ASN B CA 1
ATOM 1701 C C . ASN B 1 72 ? -5.871 -19.672 -12.094 1 85.12 72 ASN B C 1
ATOM 1703 O O . ASN B 1 72 ? -5.773 -18.516 -11.719 1 85.12 72 ASN B O 1
ATOM 1707 N N . ILE B 1 73 ? -5.426 -20.734 -11.477 1 90.56 73 ILE B N 1
ATOM 1708 C CA . ILE B 1 73 ? -4.406 -20.578 -10.445 1 90.56 73 ILE B CA 1
ATOM 1709 C C . ILE B 1 73 ? -3.018 -20.688 -11.07 1 90.56 73 ILE B C 1
ATOM 1711 O O . ILE B 1 73 ? -2.668 -21.734 -11.625 1 90.56 73 ILE B O 1
ATOM 1715 N N . VAL B 1 74 ? -2.289 -19.641 -11.078 1 92.25 74 VAL B N 1
ATOM 1716 C CA . VAL B 1 74 ? -0.987 -19.594 -11.734 1 92.25 74 VAL B CA 1
ATOM 1717 C C . VAL B 1 74 ? 0.084 -19.172 -10.734 1 92.25 74 VAL B C 1
ATOM 1719 O O . VAL B 1 74 ? -0.12 -18.234 -9.953 1 92.25 74 VAL B O 1
ATOM 1722 N N . THR B 1 75 ? 1.183 -19.922 -10.695 1 94.44 75 THR B N 1
ATOM 1723 C CA . THR B 1 75 ? 2.354 -19.516 -9.922 1 94.44 75 THR B CA 1
ATOM 1724 C C . THR B 1 75 ? 3.355 -18.781 -10.82 1 94.44 75 THR B C 1
ATOM 1726 O O . THR B 1 75 ? 3.809 -19.328 -11.828 1 94.44 75 THR B O 1
ATOM 1729 N N . HIS B 1 76 ? 3.576 -17.516 -10.438 1 94.62 76 HIS B N 1
ATOM 1730 C CA . HIS B 1 76 ? 4.566 -16.719 -11.148 1 94.62 76 HIS B CA 1
ATOM 1731 C C . HIS B 1 76 ? 5.91 -16.734 -10.43 1 94.62 76 HIS B C 1
ATOM 1733 O O . HIS B 1 76 ? 5.988 -16.438 -9.234 1 94.62 76 HIS B O 1
ATOM 1739 N N . GLU B 1 77 ? 6.969 -17.156 -11.211 1 96.56 77 GLU B N 1
ATOM 1740 C CA . GLU B 1 77 ? 8.336 -17.094 -10.711 1 96.56 77 GLU B CA 1
ATOM 1741 C C . GLU B 1 77 ? 9.117 -15.953 -11.367 1 96.56 77 GLU B C 1
ATOM 1743 O O . GLU B 1 77 ? 8.977 -15.711 -12.562 1 96.56 77 GLU B O 1
ATOM 1748 N N . GLY B 1 78 ? 9.867 -15.219 -10.516 1 96.69 78 GLY B N 1
ATOM 1749 C CA . GLY B 1 78 ? 10.617 -14.055 -10.969 1 96.69 78 GLY B CA 1
ATOM 1750 C C . GLY B 1 78 ? 10.617 -12.914 -9.969 1 96.69 78 GLY B C 1
ATOM 1751 O O . GLY B 1 78 ? 10.312 -13.117 -8.797 1 96.69 78 GLY B O 1
ATOM 1752 N N . ARG B 1 79 ? 11.18 -11.836 -10.477 1 97.38 79 ARG B N 1
ATOM 1753 C CA . ARG B 1 79 ? 11.18 -10.641 -9.633 1 97.38 79 ARG B CA 1
ATOM 1754 C C . ARG B 1 79 ? 10.008 -9.727 -9.977 1 97.38 79 ARG B C 1
ATOM 1756 O O . ARG B 1 79 ? 9.852 -9.312 -11.125 1 97.38 79 ARG B O 1
ATOM 1763 N N . PHE B 1 80 ? 9.148 -9.438 -8.945 1 96.75 80 PHE B N 1
ATOM 1764 C CA . PHE B 1 80 ? 7.973 -8.602 -9.164 1 96.75 80 PHE B CA 1
ATOM 1765 C C . PHE B 1 80 ? 7.867 -7.516 -8.102 1 96.75 80 PHE B C 1
ATOM 1767 O O . PHE B 1 80 ? 8.039 -7.785 -6.914 1 96.75 80 PHE B O 1
ATOM 1774 N N . LEU B 1 81 ? 7.617 -6.348 -8.539 1 96.31 81 LEU B N 1
ATOM 1775 C CA . LEU B 1 81 ? 7.367 -5.242 -7.625 1 96.31 81 LEU B CA 1
ATOM 1776 C C . LEU B 1 81 ? 5.938 -5.285 -7.098 1 96.31 81 LEU B C 1
ATOM 1778 O O . LEU B 1 81 ? 4.988 -5.391 -7.875 1 96.31 81 LEU B O 1
ATOM 1782 N N . ILE B 1 82 ? 5.797 -5.242 -5.809 1 97 82 ILE B N 1
ATOM 1783 C CA . ILE B 1 82 ? 4.461 -5.145 -5.227 1 97 82 ILE B CA 1
ATOM 1784 C C . ILE B 1 82 ? 3.936 -3.719 -5.379 1 97 82 ILE B C 1
ATOM 1786 O O . ILE B 1 82 ? 4.508 -2.777 -4.828 1 97 82 ILE B O 1
ATOM 1790 N N . MET B 1 83 ? 2.836 -3.604 -6.098 1 94.44 83 MET B N 1
ATOM 1791 C CA . MET B 1 83 ? 2.25 -2.277 -6.281 1 94.44 83 MET B CA 1
ATOM 1792 C C . MET B 1 83 ? 1.097 -2.053 -5.309 1 94.44 83 MET B C 1
ATOM 1794 O O . MET B 1 83 ? 0.835 -0.92 -4.902 1 94.44 83 MET B O 1
ATOM 1798 N N . SER B 1 84 ? 0.402 -3.117 -5 1 94.19 84 SER B N 1
ATOM 1799 C CA . SER B 1 84 ? -0.674 -3.02 -4.016 1 94.19 84 SER B CA 1
ATOM 1800 C C . SER B 1 84 ? -1.013 -4.387 -3.432 1 94.19 84 SER B C 1
ATOM 1802 O O . SER B 1 84 ? -0.823 -5.414 -4.086 1 94.19 84 SER B O 1
ATOM 1804 N N . LEU B 1 85 ? -1.419 -4.395 -2.254 1 92.75 85 LEU B N 1
ATOM 1805 C CA . LEU B 1 85 ? -2.014 -5.52 -1.539 1 92.75 85 LEU B CA 1
ATOM 1806 C C . LEU B 1 85 ? -3.211 -5.062 -0.711 1 92.75 85 LEU B C 1
ATOM 1808 O O . LEU B 1 85 ? -3.096 -4.145 0.102 1 92.75 85 LEU B O 1
ATOM 1812 N N . SER B 1 86 ? -4.363 -5.645 -0.948 1 87.25 86 SER B N 1
ATOM 1813 C CA . SER B 1 86 ? -5.566 -5.207 -0.247 1 87.25 86 SER B CA 1
ATOM 1814 C C . SER B 1 86 ? -6.41 -6.398 0.193 1 87.25 86 SER B C 1
ATOM 1816 O O . SER B 1 86 ? -6.469 -7.418 -0.5 1 87.25 86 SER B O 1
ATOM 1818 N N . LEU B 1 87 ? -6.906 -6.215 1.375 1 80.94 87 LEU B N 1
ATOM 1819 C CA . LEU B 1 87 ? -7.977 -7.129 1.759 1 80.94 87 LEU B CA 1
ATOM 1820 C C . LEU B 1 87 ? -9.219 -6.902 0.899 1 80.94 87 LEU B C 1
ATOM 1822 O O . LEU B 1 87 ? -9.609 -5.762 0.66 1 80.94 87 LEU B O 1
ATOM 1826 N N . SER B 1 88 ? -9.734 -8.023 0.342 1 73.31 88 SER B N 1
ATOM 1827 C CA . SER B 1 88 ? -10.953 -7.941 -0.466 1 73.31 88 SER B CA 1
ATOM 1828 C C . SER B 1 88 ? -11.789 -9.211 -0.333 1 73.31 88 SER B C 1
ATOM 1830 O O . SER B 1 88 ? -11.352 -10.195 0.263 1 73.31 88 SER B O 1
ATOM 1832 N N . PHE B 1 89 ? -13.102 -8.961 -0.642 1 64.5 89 PHE B N 1
ATOM 1833 C CA . PHE B 1 89 ? -14 -10.109 -0.672 1 64.5 89 PHE B CA 1
ATOM 1834 C C . PHE B 1 89 ? -14.109 -10.68 -2.082 1 64.5 89 PHE B C 1
ATOM 1836 O O . PHE B 1 89 ? -14.172 -9.922 -3.057 1 64.5 89 PHE B O 1
ATOM 1843 N N . MET B 1 90 ? -13.789 -11.93 -2.209 1 62.28 90 MET B N 1
ATOM 1844 C CA . MET B 1 90 ? -14.078 -12.641 -3.453 1 62.28 90 MET B CA 1
ATOM 1845 C C . MET B 1 90 ? -15.508 -13.172 -3.457 1 62.28 90 MET B C 1
ATOM 1847 O O . MET B 1 90 ? -15.984 -13.695 -2.449 1 62.28 90 MET B O 1
ATOM 1851 N N . VAL B 1 91 ? -16.359 -12.648 -4.398 1 52.31 91 VAL B N 1
ATOM 1852 C CA . VAL B 1 91 ? -17.75 -13.078 -4.465 1 52.31 91 VAL B CA 1
ATOM 1853 C C . VAL B 1 91 ? -17.859 -14.305 -5.367 1 52.31 91 VAL B C 1
ATOM 1855 O O . VAL B 1 91 ? -17.391 -14.289 -6.504 1 52.31 91 VAL B O 1
ATOM 1858 N N . SER B 1 92 ? -17.922 -15.422 -4.719 1 56.28 92 SER B N 1
ATOM 1859 C CA . SER B 1 92 ? -18.359 -16.594 -5.473 1 56.28 92 SER B CA 1
ATOM 1860 C C . SER B 1 92 ? -19.844 -16.844 -5.309 1 56.28 92 SER B C 1
ATOM 1862 O O . SER B 1 92 ? -20.516 -16.188 -4.504 1 56.28 92 SER B O 1
ATOM 1864 N N . GLU B 1 93 ? -20.562 -17.625 -6.254 1 56.19 93 GLU B N 1
ATOM 1865 C CA . GLU B 1 93 ? -22 -17.891 -6.348 1 56.19 93 GLU B CA 1
ATOM 1866 C C . GLU B 1 93 ? -22.625 -18.031 -4.965 1 56.19 93 GLU B C 1
ATOM 1868 O O . GLU B 1 93 ? -23.766 -17.625 -4.758 1 56.19 93 GLU B O 1
ATOM 1873 N N . SER B 1 94 ? -21.938 -18.625 -4.023 1 56.44 94 SER B N 1
ATOM 1874 C CA . SER B 1 94 ? -22.656 -18.938 -2.799 1 56.44 94 SER B CA 1
ATOM 1875 C C . SER B 1 94 ? -21.922 -18.406 -1.572 1 56.44 94 SER B C 1
ATOM 1877 O O . SER B 1 94 ? -22.406 -18.547 -0.445 1 56.44 94 SER B O 1
ATOM 1879 N N . SER B 1 95 ? -20.688 -17.766 -1.84 1 61.22 95 SER B N 1
ATOM 1880 C CA . SER B 1 95 ? -20 -17.406 -0.61 1 61.22 95 SER B CA 1
ATOM 1881 C C . SER B 1 95 ? -19.062 -16.219 -0.835 1 61.22 95 SER B C 1
ATOM 1883 O O . SER B 1 95 ? -18.547 -16.031 -1.94 1 61.22 95 SER B O 1
ATOM 1885 N N . ARG B 1 96 ? -19.125 -15.406 0.169 1 62.06 96 ARG B N 1
ATOM 1886 C CA . ARG B 1 96 ? -18.125 -14.344 0.22 1 62.06 96 ARG B CA 1
ATOM 1887 C C . ARG B 1 96 ? -16.891 -14.789 0.986 1 62.06 96 ARG B C 1
ATOM 1889 O O . ARG B 1 96 ? -16.984 -15.266 2.115 1 62.06 96 ARG B O 1
ATOM 1896 N N . ILE B 1 97 ? -15.797 -14.922 0.141 1 68.44 97 ILE B N 1
ATOM 1897 C CA . ILE B 1 97 ? -14.555 -15.32 0.796 1 68.44 97 ILE B CA 1
ATOM 1898 C C . ILE B 1 97 ? -13.609 -14.125 0.874 1 68.44 97 ILE B C 1
ATOM 1900 O O . ILE B 1 97 ? -13.414 -13.406 -0.114 1 68.44 97 ILE B O 1
ATOM 1904 N N . CYS B 1 98 ? -13.195 -13.828 2.088 1 71.19 98 CYS B N 1
ATOM 1905 C CA . CYS B 1 98 ? -12.18 -12.797 2.281 1 71.19 98 CYS B CA 1
ATOM 1906 C C . CYS B 1 98 ? -10.82 -13.258 1.77 1 71.19 98 CYS B C 1
ATOM 1908 O O . CYS B 1 98 ? -10.422 -14.398 2.006 1 71.19 98 CYS B O 1
ATOM 1910 N N . GLY B 1 99 ? -10.242 -12.406 0.954 1 84.38 99 GLY B N 1
ATOM 1911 C CA . GLY B 1 99 ? -8.914 -12.711 0.439 1 84.38 99 GLY B CA 1
ATOM 1912 C C . GLY B 1 99 ? -8.062 -11.469 0.223 1 84.38 99 GLY B C 1
ATOM 1913 O O . GLY B 1 99 ? -8.484 -10.359 0.556 1 84.38 99 GLY B O 1
ATOM 1914 N N . LEU B 1 100 ? -6.859 -11.812 -0.161 1 89.31 100 LEU B N 1
ATOM 1915 C CA . LEU B 1 100 ? -5.93 -10.742 -0.498 1 89.31 100 LEU B CA 1
ATOM 1916 C C . LEU B 1 100 ? -5.867 -10.531 -2.008 1 89.31 100 LEU B C 1
ATOM 1918 O O . LEU B 1 100 ? -5.688 -11.484 -2.766 1 89.31 100 LEU B O 1
ATOM 1922 N N . HIS B 1 101 ? -6.168 -9.352 -2.422 1 90.12 101 HIS B N 1
ATOM 1923 C CA . HIS B 1 101 ? -6 -8.945 -3.812 1 90.12 101 HIS B CA 1
ATOM 1924 C C . HIS B 1 101 ? -4.711 -8.156 -4.004 1 90.12 101 HIS B C 1
ATOM 1926 O O . HIS B 1 101 ? -4.387 -7.285 -3.189 1 90.12 101 HIS B O 1
ATOM 1932 N N . MET B 1 102 ? -3.967 -8.492 -5.137 1 93.88 102 MET B N 1
ATOM 1933 C CA . MET B 1 102 ? -2.686 -7.812 -5.293 1 93.88 102 MET B CA 1
ATOM 1934 C C . MET B 1 102 ? -2.473 -7.379 -6.738 1 93.88 102 MET B C 1
ATOM 1936 O O . MET B 1 102 ? -3.014 -7.992 -7.66 1 93.88 102 MET B O 1
ATOM 1940 N N . VAL B 1 103 ? -1.755 -6.301 -6.879 1 93.88 103 VAL B N 1
ATOM 1941 C CA . VAL B 1 103 ? -1.277 -5.797 -8.156 1 93.88 103 VAL B CA 1
ATOM 1942 C C . VAL B 1 103 ? 0.25 -5.82 -8.188 1 93.88 103 VAL B C 1
ATOM 1944 O O . VAL B 1 103 ? 0.902 -5.328 -7.266 1 93.88 103 VAL B O 1
ATOM 1947 N N . LEU B 1 104 ? 0.805 -6.441 -9.227 1 94.62 104 LEU B N 1
ATOM 1948 C CA . LEU B 1 104 ? 2.246 -6.613 -9.359 1 94.62 104 LEU B CA 1
ATOM 1949 C C . LEU B 1 104 ? 2.736 -6.059 -10.695 1 94.62 104 LEU B C 1
ATOM 1951 O O . LEU B 1 104 ? 1.971 -5.98 -11.656 1 94.62 104 LEU B O 1
ATOM 1955 N N . SER B 1 105 ? 3.967 -5.668 -10.648 1 94 105 SER B N 1
ATOM 1956 C CA . SER B 1 105 ? 4.621 -5.258 -11.883 1 94 105 SER B CA 1
ATOM 1957 C C . SER B 1 105 ? 5.895 -6.062 -12.133 1 94 105 SER B C 1
ATOM 1959 O O . SER B 1 105 ? 6.684 -6.277 -11.211 1 94 105 SER B O 1
ATOM 1961 N N . ARG B 1 106 ? 6.016 -6.453 -13.375 1 93.56 106 ARG B N 1
ATOM 1962 C CA . ARG B 1 106 ? 7.285 -7.027 -13.812 1 93.56 106 ARG B CA 1
ATOM 1963 C C . ARG B 1 106 ? 8.312 -5.938 -14.094 1 93.56 106 ARG B C 1
ATOM 1965 O O . ARG B 1 106 ? 7.961 -4.758 -14.203 1 93.56 106 ARG B O 1
ATOM 1972 N N . PRO B 1 107 ? 9.609 -6.422 -14.211 1 90.62 107 PRO B N 1
ATOM 1973 C CA . PRO B 1 107 ? 10.625 -5.426 -14.555 1 90.62 107 PRO B CA 1
ATOM 1974 C C . PRO B 1 107 ? 10.375 -4.762 -15.906 1 90.62 107 PRO B C 1
ATOM 1976 O O . PRO B 1 107 ? 10.805 -3.625 -16.125 1 90.62 107 PRO B O 1
ATOM 1979 N N . ASP B 1 108 ? 9.711 -5.438 -16.828 1 86.94 108 ASP B N 1
ATOM 1980 C CA . ASP B 1 108 ? 9.391 -4.863 -18.141 1 86.94 108 ASP B CA 1
ATOM 1981 C C . ASP B 1 108 ? 8.133 -4.012 -18.062 1 86.94 108 ASP B C 1
ATOM 1983 O O . ASP B 1 108 ? 7.59 -3.607 -19.109 1 86.94 108 ASP B O 1
ATOM 1987 N N . ARG B 1 109 ? 7.566 -3.838 -16.875 1 84.25 109 ARG B N 1
ATOM 1988 C CA . ARG B 1 109 ? 6.469 -2.93 -16.562 1 84.25 109 ARG B CA 1
ATOM 1989 C C . ARG B 1 109 ? 5.129 -3.525 -16.984 1 84.25 109 ARG B C 1
ATOM 1991 O O . ARG B 1 109 ? 4.176 -2.793 -17.25 1 84.25 109 ARG B O 1
ATOM 1998 N N . ILE B 1 110 ? 5.203 -4.812 -17.25 1 88.12 110 ILE B N 1
ATOM 1999 C CA . ILE B 1 110 ? 3.926 -5.5 -17.406 1 88.12 110 ILE B CA 1
ATOM 2000 C C . ILE B 1 110 ? 3.27 -5.695 -16.047 1 88.12 110 ILE B C 1
ATOM 2002 O O . ILE B 1 110 ? 3.908 -6.176 -15.102 1 88.12 110 ILE B O 1
ATOM 2006 N N . VAL B 1 111 ? 2.012 -5.328 -15.953 1 91.25 111 VAL B N 1
ATOM 2007 C CA . VAL B 1 111 ? 1.288 -5.359 -14.688 1 91.25 111 VAL B CA 1
ATOM 2008 C C . VAL B 1 111 ? 0.206 -6.438 -14.734 1 91.25 111 VAL B C 1
ATOM 2010 O O . VAL B 1 111 ? -0.454 -6.613 -15.766 1 91.25 111 VAL B O 1
ATOM 2013 N N . PHE B 1 112 ? 0.072 -7.105 -13.648 1 89.5 112 PHE B N 1
ATOM 2014 C CA . PHE B 1 112 ? -0.999 -8.086 -13.531 1 89.5 112 PHE B CA 1
ATOM 2015 C C . PHE B 1 112 ? -1.539 -8.125 -12.102 1 89.5 112 PHE B C 1
ATOM 2017 O O . PHE B 1 112 ? -0.937 -7.559 -11.195 1 89.5 112 PHE B O 1
ATOM 2024 N N . CYS B 1 113 ? -2.686 -8.703 -11.969 1 91.12 113 CYS B N 1
ATOM 2025 C CA . CYS B 1 113 ? -3.336 -8.727 -10.664 1 91.12 113 CYS B CA 1
ATOM 2026 C C . CYS B 1 113 ? -4.102 -10.031 -10.461 1 91.12 113 CYS B C 1
ATOM 2028 O O . CYS B 1 113 ? -4.254 -10.812 -11.398 1 91.12 113 CYS B O 1
ATOM 2030 N N . GLY B 1 114 ? -4.445 -10.234 -9.211 1 90.75 114 GLY B N 1
ATOM 2031 C CA . GLY B 1 114 ? -5.219 -11.406 -8.844 1 90.75 114 GLY B CA 1
ATOM 2032 C C . GLY B 1 114 ? -5.34 -11.594 -7.344 1 90.75 114 GLY B C 1
ATOM 2033 O O . GLY B 1 114 ? -4.781 -10.812 -6.566 1 90.75 114 GLY B O 1
ATOM 2034 N N . TYR B 1 115 ? -6.062 -12.609 -7.008 1 90.19 115 TYR B N 1
ATOM 2035 C CA . TYR B 1 115 ? -6.152 -12.984 -5.602 1 90.19 115 TYR B CA 1
ATOM 2036 C C . TYR B 1 115 ? -5.004 -13.914 -5.215 1 90.19 115 TYR B C 1
ATOM 2038 O O . TYR B 1 115 ? -4.66 -14.828 -5.961 1 90.19 115 TYR B O 1
ATOM 2046 N N . VAL B 1 116 ? -4.48 -13.586 -4.191 1 92.44 116 VAL B N 1
ATOM 2047 C CA . VAL B 1 116 ? -3.414 -14.445 -3.691 1 92.44 116 VAL B CA 1
ATOM 2048 C C . VAL B 1 116 ? -3.979 -15.82 -3.348 1 92.44 116 VAL B C 1
ATOM 2050 O O . VAL B 1 116 ? -4.922 -15.938 -2.562 1 92.44 116 VAL B O 1
ATOM 2053 N N . PHE B 1 117 ? -3.459 -16.828 -4.113 1 89.56 117 PHE B N 1
ATOM 2054 C CA . PHE B 1 117 ? -3.869 -18.219 -3.936 1 89.56 117 PHE B CA 1
ATOM 2055 C C . PHE B 1 117 ? -2.703 -19.062 -3.451 1 89.56 117 PHE B C 1
ATOM 2057 O O . PHE B 1 117 ? -1.795 -19.375 -4.223 1 89.56 117 PHE B O 1
ATOM 2064 N N . GLY B 1 118 ? -2.098 -18.75 -2.381 1 88.44 118 GLY B N 1
ATOM 2065 C CA . GLY B 1 118 ? -0.973 -19.5 -1.847 1 88.44 118 GLY B CA 1
ATOM 2066 C C . GLY B 1 118 ? 0.121 -18.609 -1.281 1 88.44 118 GLY B C 1
ATOM 2067 O O . GLY B 1 118 ? -0.158 -17.672 -0.53 1 88.44 118 GLY B O 1
ATOM 2068 N N . ARG B 1 119 ? 1.389 -19 -1.821 1 89.69 119 ARG B N 1
ATOM 2069 C CA . ARG B 1 119 ? 2.543 -18.359 -1.19 1 89.69 119 ARG B CA 1
ATOM 2070 C C . ARG B 1 119 ? 2.889 -17.047 -1.875 1 89.69 119 ARG B C 1
ATOM 2072 O O . ARG B 1 119 ? 2.623 -16.875 -3.066 1 89.69 119 ARG B O 1
ATOM 2079 N N . LEU B 1 120 ? 3.371 -16.188 -1.147 1 95.75 120 LEU B N 1
ATOM 2080 C CA . LEU B 1 120 ? 3.969 -14.922 -1.538 1 95.75 120 LEU B CA 1
ATOM 2081 C C . LEU B 1 120 ? 5.352 -14.75 -0.914 1 95.75 120 LEU B C 1
ATOM 2083 O O . LEU B 1 120 ? 5.469 -14.344 0.243 1 95.75 120 LEU B O 1
ATOM 2087 N N . ILE B 1 121 ? 6.414 -15.047 -1.721 1 97.56 121 ILE B N 1
ATOM 2088 C CA . ILE B 1 121 ? 7.746 -15.141 -1.139 1 97.56 121 ILE B CA 1
ATOM 2089 C C . ILE B 1 121 ? 8.5 -13.828 -1.351 1 97.56 121 ILE B C 1
ATOM 2091 O O . ILE B 1 121 ? 8.625 -13.359 -2.482 1 97.56 121 ILE B O 1
ATOM 2095 N N . ALA B 1 122 ? 9.062 -13.336 -0.303 1 97.5 122 ALA B N 1
ATOM 2096 C CA . ALA B 1 122 ? 9.766 -12.055 -0.341 1 97.5 122 ALA B CA 1
ATOM 2097 C C . ALA B 1 122 ? 11.109 -12.188 -1.051 1 97.5 122 ALA B C 1
ATOM 2099 O O . ALA B 1 122 ? 11.906 -13.078 -0.732 1 97.5 122 ALA B O 1
ATOM 2100 N N . ALA B 1 123 ? 11.352 -11.312 -2.035 1 98.12 123 ALA B N 1
ATOM 2101 C CA . ALA B 1 123 ? 12.625 -11.25 -2.748 1 98.12 123 ALA B CA 1
ATOM 2102 C C . ALA B 1 123 ? 13.578 -10.258 -2.082 1 98.12 123 ALA B C 1
ATOM 2104 O O . ALA B 1 123 ? 14.797 -10.359 -2.246 1 98.12 123 ALA B O 1
ATOM 2105 N N . THR B 1 124 ? 13.023 -9.266 -1.415 1 96.75 124 THR B N 1
ATOM 2106 C CA . THR B 1 124 ? 13.719 -8.25 -0.637 1 96.75 124 THR B CA 1
ATOM 2107 C C . THR B 1 124 ? 13.156 -8.164 0.776 1 96.75 124 THR B C 1
ATOM 2109 O O . THR B 1 124 ? 12.047 -8.633 1.034 1 96.75 124 THR B O 1
ATOM 2112 N N . PRO B 1 125 ? 14.047 -7.715 1.702 1 93.31 125 PRO B N 1
ATOM 2113 C CA . PRO B 1 125 ? 13.391 -7.41 2.977 1 93.31 125 PRO B CA 1
ATOM 2114 C C . PRO B 1 125 ? 12.234 -6.422 2.826 1 93.31 125 PRO B C 1
ATOM 2116 O O . PRO B 1 125 ? 12.32 -5.484 2.029 1 93.31 125 PRO B O 1
ATOM 2119 N N . LEU B 1 126 ? 11.148 -6.711 3.551 1 92.06 126 LEU B N 1
ATOM 2120 C CA . LEU B 1 126 ? 9.977 -5.852 3.436 1 92.06 126 LEU B CA 1
ATOM 2121 C C . LEU B 1 126 ? 9.359 -5.578 4.805 1 92.06 126 LEU B C 1
ATOM 2123 O O . LEU B 1 126 ? 9.617 -6.316 5.762 1 92.06 126 LEU B O 1
ATOM 2127 N N . GLU B 1 127 ? 8.648 -4.484 4.879 1 91.06 127 GLU B N 1
ATOM 2128 C CA . GLU B 1 127 ? 7.863 -4.156 6.062 1 91.06 127 GLU B CA 1
ATOM 2129 C C . GLU B 1 127 ? 6.371 -4.133 5.75 1 91.06 127 GLU B C 1
ATOM 2131 O O . GLU B 1 127 ? 5.93 -3.41 4.852 1 91.06 127 GLU B O 1
ATOM 2136 N N . VAL B 1 128 ? 5.707 -4.957 6.449 1 92 128 VAL B N 1
ATOM 2137 C CA . VAL B 1 128 ? 4.25 -4.906 6.355 1 92 128 VAL B CA 1
ATOM 2138 C C . VAL B 1 128 ? 3.705 -3.859 7.32 1 92 128 VAL B C 1
ATOM 2140 O O . VAL B 1 128 ? 4.031 -3.875 8.508 1 92 128 VAL B O 1
ATOM 2143 N N . VAL B 1 129 ? 2.934 -2.924 6.773 1 92.62 129 VAL B N 1
ATOM 2144 C CA . VAL B 1 129 ? 2.258 -1.932 7.602 1 92.62 129 VAL B CA 1
ATOM 2145 C C . VAL B 1 129 ? 0.795 -2.33 7.797 1 92.62 129 VAL B C 1
ATOM 2147 O O . VAL B 1 129 ? 0.052 -2.475 6.824 1 92.62 129 VAL B O 1
ATOM 2150 N N . VAL B 1 130 ? 0.417 -2.518 9.023 1 88.5 130 VAL B N 1
ATOM 2151 C CA . VAL B 1 130 ? -0.974 -2.785 9.367 1 88.5 130 VAL B CA 1
ATOM 2152 C C . VAL B 1 130 ? -1.565 -1.582 10.102 1 88.5 130 VAL B C 1
ATOM 2154 O O . VAL B 1 130 ? -1.089 -1.202 11.172 1 88.5 130 VAL B O 1
ATOM 2157 N N . SER B 1 131 ? -2.504 -0.957 9.469 1 87.94 131 SER B N 1
ATOM 2158 C CA . SER B 1 131 ? -3.223 0.145 10.094 1 87.94 131 SER B CA 1
ATOM 2159 C C . SER B 1 131 ? -4.605 -0.292 10.562 1 87.94 131 SER B C 1
ATOM 2161 O O . SER B 1 131 ? -5.375 -0.864 9.789 1 87.94 131 SER B O 1
ATOM 2163 N N . SER B 1 132 ? -4.895 -0.074 11.812 1 84.38 132 SER B N 1
ATOM 2164 C CA . SER B 1 132 ? -6.199 -0.374 12.383 1 84.38 132 SER B CA 1
ATOM 2165 C C . SER B 1 132 ? -6.992 0.902 12.656 1 84.38 132 SER B C 1
ATOM 2167 O O . SER B 1 132 ? -6.445 1.879 13.172 1 84.38 132 SER B O 1
ATOM 2169 N N . PHE B 1 133 ? -8.281 0.818 12.227 1 79.19 133 PHE B N 1
ATOM 2170 C CA . PHE B 1 133 ? -9.125 1.995 12.367 1 79.19 133 PHE B CA 1
ATOM 2171 C C . PHE B 1 133 ? -10.266 1.73 13.352 1 79.19 133 PHE B C 1
ATOM 2173 O O . PHE B 1 133 ? -11.078 0.833 13.141 1 79.19 133 PHE B O 1
ATOM 2180 N N . ILE B 1 134 ? -10.109 2.158 14.633 1 67.81 134 ILE B N 1
ATOM 2181 C CA . ILE B 1 134 ? -11.086 1.925 15.688 1 67.81 134 ILE B CA 1
ATOM 2182 C C . ILE B 1 134 ? -12.266 2.881 15.523 1 67.81 134 ILE B C 1
ATOM 2184 O O . ILE B 1 134 ? -12.086 4.098 15.477 1 67.81 134 ILE B O 1
ATOM 2188 N N . PRO B 1 135 ? -13.445 2.242 15.266 1 58.62 135 PRO B N 1
ATOM 2189 C CA . PRO B 1 135 ? -14.609 3.135 15.289 1 58.62 135 PRO B CA 1
ATOM 2190 C C . PRO B 1 135 ? -14.812 3.811 16.641 1 58.62 135 PRO B C 1
ATOM 2192 O O . PRO B 1 135 ? -14.461 3.24 17.672 1 58.62 135 PRO B O 1
ATOM 2195 N N . LYS B 1 136 ? -14.773 5.121 16.672 1 53.75 136 LYS B N 1
ATOM 2196 C CA . LYS B 1 136 ? -15.164 5.684 17.969 1 53.75 136 LYS B CA 1
ATOM 2197 C C . LYS B 1 136 ? -16.359 4.941 18.547 1 53.75 136 LYS B C 1
ATOM 2199 O O . LYS B 1 136 ? -17.344 4.684 17.844 1 53.75 136 LYS B O 1
ATOM 2204 N N . LYS B 1 137 ? -16.141 4.363 19.656 1 51.06 137 LYS B N 1
ATOM 2205 C CA . LYS B 1 137 ? -17.312 3.973 20.453 1 51.06 137 LYS B CA 1
ATOM 2206 C C . LYS B 1 137 ? -18.328 5.102 20.5 1 51.06 137 LYS B C 1
ATOM 2208 O O . LYS B 1 137 ? -17.984 6.242 20.828 1 51.06 137 LYS B O 1
ATOM 2213 N N . GLU B 1 138 ? -19.266 5.055 19.672 1 46.81 138 GLU B N 1
ATOM 2214 C CA . GLU B 1 138 ? -20.359 5.922 20.094 1 46.81 138 GLU B CA 1
ATOM 2215 C C . GLU B 1 138 ? -20.516 5.934 21.609 1 46.81 138 GLU B C 1
ATOM 2217 O O . GLU B 1 138 ? -20.688 4.883 22.234 1 46.81 138 GLU B O 1
ATOM 2222 N N . GLU B 1 139 ? -19.781 6.691 22.25 1 41.47 139 GLU B N 1
ATOM 2223 C CA . GLU B 1 139 ? -20.312 6.859 23.609 1 41.47 139 GLU B CA 1
ATOM 2224 C C . GLU B 1 139 ? -21.828 6.949 23.594 1 41.47 139 GLU B C 1
ATOM 2226 O O . GLU B 1 139 ? -22.406 7.785 22.891 1 41.47 139 GLU B O 1
ATOM 2231 N N . SER B 1 140 ? -22.547 5.836 23.688 1 40.19 140 SER B N 1
ATOM 2232 C CA . SER B 1 140 ? -23.938 5.902 24.141 1 40.19 140 SER B CA 1
ATOM 2233 C C . SER B 1 140 ? -24.109 6.922 25.25 1 40.19 140 SER B C 1
ATOM 2235 O O . SER B 1 140 ? -23.625 6.719 26.359 1 40.19 140 SER B O 1
ATOM 2237 N N . GLU B 1 141 ? -23.938 8.195 25.062 1 39 141 GLU B N 1
ATOM 2238 C CA . GLU B 1 141 ? -24.484 9.086 26.078 1 39 141 GLU B CA 1
ATOM 2239 C C . GLU B 1 141 ? -25.922 8.695 26.438 1 39 141 GLU B C 1
ATOM 2241 O O . GLU B 1 141 ? -26.859 9.117 25.766 1 39 141 GLU B O 1
ATOM 2246 N N . PHE B 1 142 ? -26.328 7.41 26.609 1 37.81 142 PHE B N 1
ATOM 2247 C CA . PHE B 1 142 ? -27.609 7.254 27.297 1 37.81 142 PHE B CA 1
ATOM 2248 C C . PHE B 1 142 ? -27.562 7.875 28.688 1 37.81 142 PHE B C 1
ATOM 2250 O O . PHE B 1 142 ? 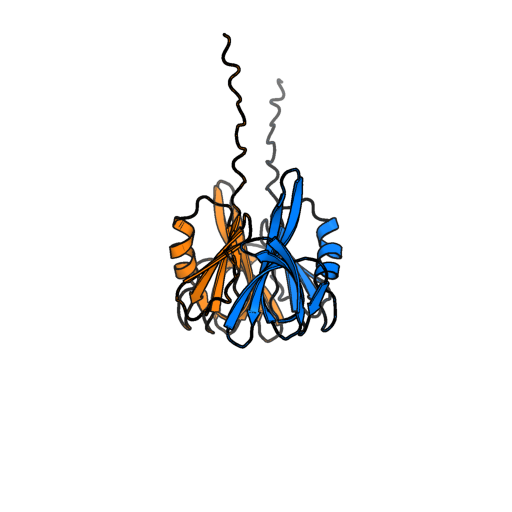-26.922 7.344 29.594 1 37.81 142 PHE B O 1
ATOM 2257 N N . GLY B 1 143 ? -27.438 9.211 28.812 1 36.69 143 GLY B N 1
ATOM 2258 C CA . GLY B 1 143 ? -27.938 9.812 30.031 1 36.69 143 GLY B CA 1
ATOM 2259 C C . GLY B 1 143 ? -29.266 9.242 30.469 1 36.69 143 GLY B C 1
ATOM 2260 O O . GLY B 1 143 ? -30.281 9.383 29.781 1 36.69 143 GLY B O 1
ATOM 2261 N N . GLY B 1 144 ? -29.312 8.094 31.062 1 35.47 144 GLY B N 1
ATOM 2262 C CA . GLY B 1 144 ? -30.453 7.68 31.875 1 35.47 144 GLY B CA 1
ATOM 2263 C C . GLY B 1 144 ? -30.938 8.773 32.812 1 35.47 144 GLY B C 1
ATOM 2264 O O . GLY B 1 144 ? -30.172 9.32 33.594 1 35.47 144 GLY B O 1
ATOM 2265 N N . TYR B 1 145 ? -32 9.633 32.406 1 35.84 145 TYR B N 1
ATOM 2266 C CA . TYR B 1 145 ? -32.875 10.445 33.25 1 35.84 145 TYR B CA 1
ATOM 2267 C C . TYR B 1 145 ? -33.312 9.656 34.5 1 35.84 145 TYR B C 1
ATOM 2269 O O . TYR B 1 145 ? -33.844 8.547 34.344 1 35.84 145 TYR B O 1
ATOM 2277 N N . ASP B 1 146 ? -32.562 9.562 35.5 1 34.31 146 ASP B N 1
ATOM 2278 C CA . ASP B 1 146 ? -33.062 9.188 36.812 1 34.31 146 ASP B CA 1
ATOM 2279 C C . ASP B 1 146 ? -34.312 9.977 37.156 1 34.31 146 ASP B C 1
ATOM 2281 O O . ASP B 1 146 ? -34.312 11.203 37.188 1 34.31 146 ASP B O 1
ATOM 2285 N N . ASP B 1 147 ? -35.531 9.531 36.812 1 35.09 147 ASP B N 1
ATOM 2286 C CA . ASP B 1 147 ? -36.844 9.875 37.375 1 35.09 147 ASP B CA 1
ATOM 2287 C C . ASP B 1 147 ? -36.781 9.914 38.906 1 35.09 147 ASP B C 1
ATOM 2289 O O . ASP B 1 147 ? -36.531 8.891 39.531 1 35.09 147 ASP B O 1
ATOM 2293 N N . ASN B 1 148 ? -36.094 10.906 39.531 1 26.5 148 ASN B N 1
ATOM 2294 C CA . ASN B 1 148 ? -36.688 11.281 40.812 1 26.5 148 ASN B CA 1
ATOM 2295 C C . ASN B 1 148 ? -38 12.023 40.625 1 26.5 148 ASN B C 1
ATOM 2297 O O . ASN B 1 148 ? -38.156 12.82 39.688 1 26.5 148 ASN B O 1
#

InterPro domains:
  IPR005175 PPC domain [PF03479] (26-133)
  IPR005175 PPC domain [PS51742] (19-148)
  IPR005175 PPC domain [cd11378] (26-133)
  IPR039605 AT-hook motif nuclear-localized protein [PTHR31500] (25-137)